Protein AF-A0A9P8JEA0-F1 (afdb_monomer)

Secondary structure (DSSP, 8-state):
--HHHHHHHHHHHHHHHHHHHHHHHHHHHHHHHHHHHHHHHT---HHHHHHHHHHHHHHHHHHHHHHHHHHTTS----------SS----EEEEEEESS--HHHHHHHHHHHHTSSS-TTTEEEEEEESS--HHHHHHHHHHHHH-TTEEEEE----TTS---HHHHHHHHHHHHHTTSTT--

Sequence (183 aa):
MKPWKRKLHYMAPLFTIAAMGGYFTYYAFRIYFTVDAQRTNHKTYAMAWFFIAAEFLVALPSFFHQMYSMLAFKGRKRPQLRLVGEAVPTVDAFITCCKEDVDVVIDTARAACDVDYPQDRFRVVVLDDGADPELKKAMEDLSYQYPNAYYFARVKVKGQPHHAKAGNLIGGTDFVTKLPGGP

Nearest PDB structures (foldseek):
  6eje-assembly1_A  TM=6.326E-01  e=1.282E-02  Homo sapiens
  6yv9-assembly1_A  TM=6.184E-01  e=1.206E-02  Pyrobaculum calidifontis JCM 11548
  6eja-assembly1_A  TM=6.443E-01  e=3.240E-02  Homo sapiens
  8k5u-assembly2_B  TM=5.214E-01  e=1.002E-02  Ramlibacter sp.
  7yo5-assembly1_B  TM=3.969E-01  e=3.447E-02  Homo sapiens

Solvent-accessible surface area (backbone atoms only — not comparable to full-atom values): 11012 Å² total; per-residue (Å²): 130,63,72,66,59,57,56,52,59,71,46,44,52,58,56,49,50,52,51,50,51,51,52,51,52,50,50,53,49,55,52,48,55,51,52,50,52,28,64,77,66,76,45,84,64,64,68,60,56,50,50,53,53,54,48,50,62,67,42,47,65,58,50,53,52,50,56,56,57,45,68,58,74,61,75,81,83,71,82,86,80,73,90,81,79,87,93,63,77,75,46,77,47,79,46,80,42,72,75,64,62,54,67,63,53,49,54,52,49,51,60,57,68,68,48,98,62,62,66,94,37,39,36,37,37,40,32,32,73,57,65,50,69,65,48,52,50,54,43,54,61,44,27,78,78,36,84,38,46,44,80,46,60,78,86,85,61,91,93,59,91,61,60,64,70,63,41,48,54,51,54,48,55,62,49,47,54,74,42,94,86,34,131

pLDDT: mean 87.64, std 8.32, range [53.5, 96.75]

Mean predicted aligned error: 8.54 Å

Radius of gyration: 28.65 Å; Cα contacts (8 Å, |Δi|>4): 145; chains: 1; bounding box: 59×36×72 Å

Foldseek 3Di:
DPPVVVVVLLCLLVVLVVVVVVVVVVLVVLVVVQVVVCVVVVDHDPVSVVVSVVVVVVCVVVVVVSVVSNVCNDPPPDPPDDDDDQPDAADEAEAEDEPDDLVVSLVVQVVLLPPPHPLLRYAYEYQYANPDPVSVVSQVVVCVVRVRGYYDYDDDDPPDDCVPPVNSVVRVLVVQCPDVPRD

InterPro domains:
  IPR029044 Nucleotide-diphospho-sugar transferases [G3DSA:3.90.550.10] (80-178)
  IPR029044 Nucleotide-diphospho-sugar transferases [SSF53448] (91-157)
  IPR050321 Glycosyltransferase 2/OpgH subfamily [PTHR43867] (3-170)

Organism: Aureobasidium melanogenum (NCBI:txid46634)

Structure (mmCIF, N/CA/C/O backbone):
data_AF-A0A9P8JEA0-F1
#
_entry.id   AF-A0A9P8JEA0-F1
#
loop_
_atom_site.group_PDB
_atom_site.id
_atom_site.type_symbol
_atom_site.label_atom_id
_atom_site.label_alt_id
_atom_site.label_comp_id
_atom_site.label_asym_id
_atom_site.label_entity_id
_atom_site.label_seq_id
_atom_site.pdbx_PDB_ins_code
_atom_site.Cartn_x
_atom_site.Cartn_y
_atom_site.Cartn_z
_atom_site.occupancy
_atom_site.B_iso_or_equiv
_atom_site.auth_seq_id
_atom_site.auth_comp_id
_atom_site.auth_asym_id
_atom_site.auth_atom_id
_atom_site.pdbx_PDB_model_num
ATOM 1 N N . MET A 1 1 ? -17.807 -5.756 -15.909 1.00 57.38 1 MET A N 1
ATOM 2 C CA . MET A 1 1 ? -17.083 -5.412 -17.163 1.00 57.38 1 MET A CA 1
ATOM 3 C C . MET A 1 1 ? -17.811 -6.010 -18.359 1.00 57.38 1 MET A C 1
ATOM 5 O O . MET A 1 1 ? -18.240 -7.152 -18.265 1.00 57.38 1 MET A O 1
ATOM 9 N N . LYS A 1 2 ? -17.931 -5.279 -19.478 1.00 81.25 2 LYS A N 1
ATOM 10 C CA . LYS A 1 2 ? -18.491 -5.831 -20.727 1.00 81.25 2 LYS A CA 1
ATOM 11 C C . LYS A 1 2 ? -17.617 -7.006 -21.227 1.00 81.25 2 LYS A C 1
ATOM 13 O O . LYS A 1 2 ? -16.391 -6.889 -21.168 1.00 81.25 2 LYS A O 1
ATOM 18 N N . PRO A 1 3 ? -18.198 -8.105 -21.740 1.00 75.31 3 PRO A N 1
ATOM 19 C CA . PRO A 1 3 ? -17.472 -9.338 -22.079 1.00 75.31 3 PRO A CA 1
ATOM 20 C C . PRO A 1 3 ? -16.369 -9.154 -23.136 1.00 75.31 3 PRO A C 1
ATOM 22 O O . PRO A 1 3 ? -15.341 -9.827 -23.071 1.00 75.31 3 PRO A O 1
ATOM 25 N N . TRP A 1 4 ? -16.524 -8.198 -24.056 1.00 81.50 4 TRP A N 1
ATOM 26 C CA . TRP A 1 4 ? -15.493 -7.842 -25.041 1.00 81.50 4 TRP A CA 1
ATOM 27 C C . TRP A 1 4 ? -14.218 -7.263 -24.402 1.00 81.50 4 TRP A C 1
ATOM 29 O O . TRP A 1 4 ? -13.118 -7.654 -24.786 1.00 81.50 4 TRP A O 1
ATOM 39 N N . LYS A 1 5 ? -14.340 -6.426 -23.359 1.00 76.12 5 LYS A N 1
ATOM 40 C CA . LYS A 1 5 ? -13.171 -5.872 -22.649 1.00 76.12 5 LYS A CA 1
ATOM 41 C C . LYS A 1 5 ? -12.328 -6.981 -22.017 1.00 76.12 5 LYS A C 1
ATOM 43 O O . LYS A 1 5 ? -11.107 -6.920 -22.044 1.00 76.12 5 LYS A O 1
ATOM 48 N N . ARG A 1 6 ? -12.973 -8.038 -21.508 1.00 72.44 6 ARG A N 1
ATOM 49 C CA . ARG A 1 6 ? -12.283 -9.205 -20.940 1.00 72.44 6 ARG A CA 1
ATOM 50 C C . ARG A 1 6 ? -11.466 -9.954 -21.996 1.00 72.44 6 ARG A C 1
ATOM 52 O O . ARG A 1 6 ? -10.331 -10.315 -21.720 1.00 72.44 6 ARG A O 1
ATOM 59 N N . LYS A 1 7 ? -12.014 -10.149 -23.204 1.00 74.00 7 LYS A N 1
ATOM 60 C CA . LYS A 1 7 ? -11.278 -10.752 -24.332 1.00 74.00 7 LYS A CA 1
ATOM 61 C C . LYS A 1 7 ? -10.076 -9.898 -24.750 1.00 74.00 7 LYS A C 1
ATOM 63 O O . LYS A 1 7 ? -9.004 -10.450 -24.956 1.00 74.00 7 LYS A O 1
ATOM 68 N N . LEU A 1 8 ? -10.228 -8.572 -24.793 1.00 78.06 8 LEU A N 1
ATOM 69 C CA . LEU A 1 8 ? -9.127 -7.654 -25.100 1.00 78.06 8 LEU A CA 1
ATOM 70 C C . LEU A 1 8 ? -7.995 -7.734 -24.059 1.00 78.06 8 LEU A C 1
ATOM 72 O O . LEU A 1 8 ? -6.828 -7.794 -24.429 1.00 78.06 8 LEU A O 1
ATOM 76 N N . HIS A 1 9 ? -8.326 -7.823 -22.766 1.00 74.56 9 HIS A N 1
ATOM 77 C CA . HIS A 1 9 ? -7.323 -8.012 -21.710 1.00 74.56 9 HIS A CA 1
ATOM 78 C C . HIS A 1 9 ? -6.541 -9.326 -21.843 1.00 74.56 9 HIS A C 1
ATOM 80 O O . HIS A 1 9 ? -5.354 -9.347 -21.539 1.00 74.56 9 HIS A O 1
ATOM 86 N N . TYR A 1 10 ? -7.157 -10.403 -22.343 1.00 75.44 10 TYR A N 1
ATOM 87 C CA . TYR A 1 10 ? -6.436 -11.652 -22.621 1.00 75.44 10 TYR A CA 1
ATOM 88 C C . TYR A 1 10 ? -5.431 -11.531 -23.775 1.00 75.44 10 TYR A C 1
ATOM 90 O O . TYR A 1 10 ? -4.480 -12.305 -23.826 1.00 75.44 10 TYR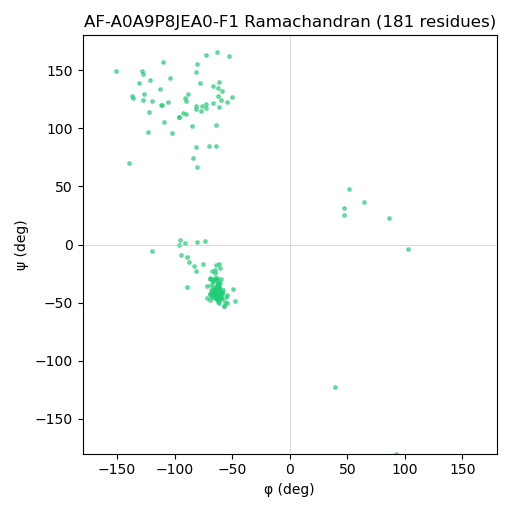 A O 1
ATOM 98 N N . MET A 1 11 ? -5.606 -10.558 -24.676 1.00 80.56 11 MET A N 1
ATOM 99 C CA . MET A 1 11 ? -4.669 -10.285 -25.773 1.00 80.56 11 MET A CA 1
ATOM 100 C C . MET A 1 11 ? -3.534 -9.329 -25.379 1.00 80.56 11 MET A C 1
ATOM 102 O O . MET A 1 11 ? -2.535 -9.260 -26.087 1.00 80.56 11 MET A O 1
ATOM 106 N N . ALA A 1 12 ? -3.650 -8.619 -24.252 1.00 80.81 12 ALA A N 1
ATOM 107 C CA . ALA A 1 12 ? -2.615 -7.716 -23.743 1.00 80.81 12 ALA A CA 1
ATOM 108 C C . ALA A 1 12 ? -1.187 -8.312 -23.722 1.00 80.81 12 ALA A C 1
ATOM 110 O O . ALA A 1 12 ? -0.295 -7.661 -24.258 1.00 80.81 12 ALA A O 1
ATOM 111 N N . PRO A 1 13 ? -0.929 -9.532 -23.204 1.00 81.50 13 PRO A N 1
ATOM 112 C CA . PRO A 1 13 ? 0.423 -10.103 -23.176 1.00 81.50 13 PRO A CA 1
ATOM 113 C C . PRO A 1 13 ? 1.017 -10.322 -24.572 1.00 81.50 13 PRO A C 1
ATOM 115 O O . PRO A 1 13 ? 2.220 -10.154 -24.744 1.00 81.50 13 PRO A O 1
ATOM 118 N N . LEU A 1 14 ? 0.193 -10.648 -25.576 1.00 85.56 14 LEU A N 1
ATOM 119 C CA . LEU A 1 14 ? 0.648 -10.792 -26.961 1.00 85.56 14 LEU A CA 1
ATOM 120 C C . LEU A 1 14 ? 1.174 -9.454 -27.491 1.00 85.56 14 LEU A C 1
ATOM 122 O O . LEU A 1 14 ? 2.263 -9.400 -28.058 1.00 85.56 14 LEU A O 1
ATOM 126 N N . PHE A 1 15 ? 0.423 -8.373 -27.265 1.00 86.50 15 PHE A N 1
ATOM 127 C CA . PHE A 1 15 ? 0.846 -7.027 -27.64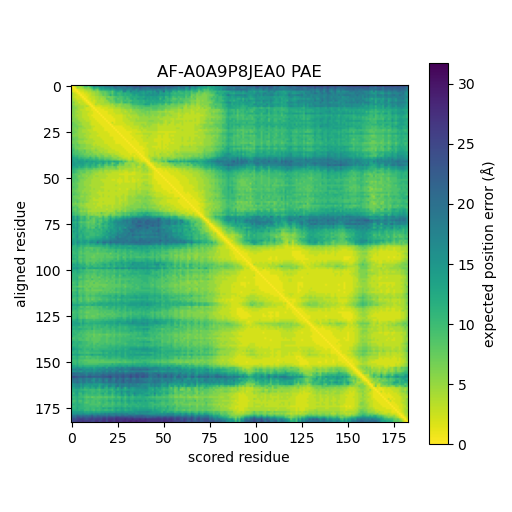8 1.00 86.50 15 PHE A CA 1
ATOM 128 C C . PHE A 1 15 ? 2.092 -6.580 -26.881 1.00 86.50 15 PHE A C 1
ATOM 130 O O . PHE A 1 15 ? 2.974 -5.971 -27.479 1.00 86.50 15 PHE A O 1
ATOM 137 N N . THR A 1 16 ? 2.215 -6.931 -25.598 1.00 86.38 16 THR A N 1
ATOM 138 C CA . THR A 1 16 ? 3.418 -6.633 -24.811 1.00 86.38 16 THR A CA 1
ATOM 139 C C . THR A 1 16 ? 4.641 -7.392 -25.331 1.00 86.38 16 THR A C 1
ATOM 141 O O . THR A 1 16 ? 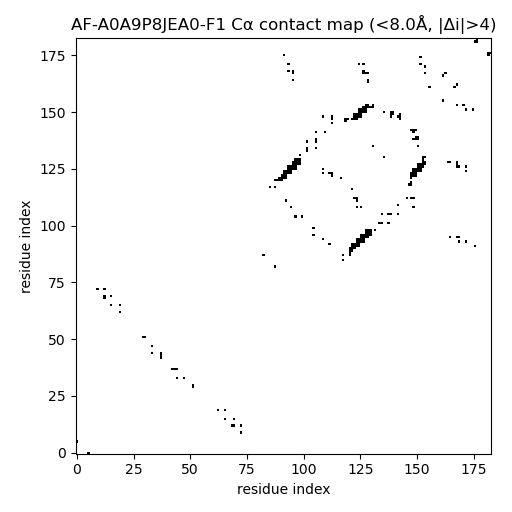5.709 -6.804 -25.447 1.00 86.38 16 THR A O 1
ATOM 144 N N . ILE A 1 17 ? 4.511 -8.673 -25.695 1.00 87.38 17 ILE A N 1
ATOM 145 C CA . ILE A 1 17 ? 5.611 -9.453 -26.291 1.00 87.38 17 ILE A CA 1
ATOM 146 C C . ILE A 1 17 ? 6.005 -8.874 -27.651 1.00 87.38 17 ILE A C 1
ATOM 148 O O . ILE A 1 17 ? 7.192 -8.716 -27.922 1.00 87.38 17 ILE A O 1
ATOM 152 N N . ALA A 1 18 ? 5.028 -8.515 -28.489 1.00 89.94 18 ALA A N 1
ATOM 153 C CA . ALA A 1 18 ? 5.289 -7.889 -29.781 1.00 89.94 18 ALA A CA 1
ATOM 154 C C . ALA A 1 18 ? 5.992 -6.529 -29.626 1.00 89.94 18 ALA A C 1
ATOM 156 O O . ALA A 1 18 ? 6.958 -6.257 -30.335 1.00 89.94 18 ALA A O 1
ATOM 157 N N . ALA A 1 19 ? 5.561 -5.703 -28.667 1.00 88.31 19 ALA A N 1
ATOM 158 C CA . ALA A 1 19 ? 6.194 -4.424 -28.355 1.00 88.31 19 ALA A CA 1
ATOM 159 C C . ALA A 1 19 ? 7.632 -4.607 -27.846 1.00 88.31 19 ALA A C 1
ATOM 161 O O . ALA A 1 19 ? 8.545 -3.930 -28.319 1.00 88.31 19 ALA A O 1
ATOM 162 N N . MET A 1 20 ? 7.848 -5.569 -26.945 1.00 88.25 20 MET A N 1
ATOM 163 C CA . MET A 1 20 ? 9.174 -5.911 -26.432 1.00 88.25 20 MET A CA 1
ATOM 164 C C . MET A 1 20 ? 10.094 -6.405 -27.555 1.00 88.25 20 MET A C 1
ATOM 166 O O . MET A 1 20 ? 11.231 -5.957 -27.672 1.00 88.25 20 MET A O 1
ATOM 170 N N . GLY A 1 21 ? 9.586 -7.291 -28.417 1.00 90.25 21 GLY A N 1
ATOM 171 C CA . GLY A 1 21 ? 10.298 -7.787 -29.593 1.00 90.25 21 GLY A CA 1
ATOM 172 C C . GLY A 1 21 ? 10.674 -6.657 -30.549 1.00 90.25 21 GLY A C 1
ATOM 173 O O . GLY A 1 21 ? 11.829 -6.565 -30.954 1.00 90.25 21 GLY A O 1
ATOM 174 N N . GLY A 1 22 ? 9.740 -5.742 -30.827 1.00 91.88 22 GLY A N 1
ATOM 175 C CA . GLY A 1 22 ? 9.999 -4.532 -31.607 1.00 91.88 22 GLY A CA 1
ATOM 176 C C . GLY A 1 22 ? 11.135 -3.699 -31.011 1.00 91.88 22 GLY A C 1
ATOM 177 O O . GLY A 1 22 ? 12.064 -3.318 -31.722 1.00 91.88 22 GLY A O 1
ATOM 178 N N . TYR A 1 23 ? 11.131 -3.509 -29.693 1.00 89.31 23 TYR A N 1
ATOM 179 C CA . TYR A 1 23 ? 12.186 -2.786 -28.990 1.00 89.31 23 TYR A CA 1
ATOM 180 C C . TYR A 1 23 ? 13.556 -3.473 -29.110 1.00 89.31 23 TYR A C 1
ATOM 182 O O . TYR A 1 23 ? 14.543 -2.830 -29.464 1.00 89.31 23 TYR A O 1
ATOM 190 N N . PHE A 1 24 ? 13.627 -4.794 -28.918 1.00 89.62 24 PHE A N 1
ATOM 191 C CA . PHE A 1 24 ? 14.868 -5.553 -29.109 1.00 89.62 24 PHE A CA 1
ATOM 192 C C . PHE A 1 24 ? 15.382 -5.486 -30.550 1.00 89.62 24 PHE A C 1
ATOM 194 O O . PHE A 1 24 ? 16.579 -5.290 -30.760 1.00 89.62 24 PHE A O 1
ATOM 201 N N . THR A 1 25 ? 14.498 -5.602 -31.547 1.00 93.12 25 THR A N 1
ATOM 202 C CA . THR A 1 25 ? 14.893 -5.485 -32.961 1.00 93.12 25 THR A CA 1
ATOM 203 C C . THR A 1 25 ? 15.419 -4.092 -33.292 1.00 93.12 25 THR A C 1
ATOM 205 O O . THR A 1 25 ? 16.440 -3.969 -33.966 1.00 93.12 25 THR A O 1
ATOM 208 N N . TYR A 1 26 ? 14.786 -3.046 -32.755 1.00 92.94 26 TYR A N 1
ATOM 209 C CA . TYR A 1 26 ? 15.250 -1.671 -32.885 1.00 92.94 26 TYR A CA 1
ATOM 210 C C . TYR A 1 26 ? 16.665 -1.496 -32.314 1.00 92.94 26 TYR A C 1
ATOM 212 O O . TYR A 1 26 ? 17.537 -0.965 -33.001 1.00 92.94 26 TYR A O 1
ATOM 220 N N . TYR A 1 27 ? 16.933 -2.019 -31.112 1.00 91.31 27 TYR A N 1
ATOM 221 C CA . TYR A 1 27 ? 18.272 -1.980 -30.512 1.00 91.31 27 TYR A CA 1
ATOM 222 C C . TYR A 1 27 ? 19.311 -2.750 -31.316 1.00 91.31 27 TYR A C 1
ATOM 224 O O . TYR A 1 27 ? 20.416 -2.250 -31.533 1.00 91.31 27 TYR A O 1
ATOM 232 N N . ALA A 1 28 ? 18.963 -3.953 -31.774 1.00 92.94 28 ALA A N 1
ATOM 233 C CA . ALA A 1 28 ? 19.851 -4.775 -32.583 1.00 92.94 28 ALA A CA 1
ATOM 234 C C . ALA A 1 28 ? 20.249 -4.046 -33.874 1.00 92.94 28 ALA A C 1
ATOM 236 O O . ALA A 1 28 ? 21.436 -3.966 -34.187 1.00 92.94 28 ALA A O 1
ATOM 237 N N . PHE A 1 29 ? 19.285 -3.437 -34.575 1.00 94.75 29 PHE A N 1
ATOM 238 C CA . PHE A 1 29 ? 19.571 -2.624 -35.756 1.00 94.75 29 PHE A CA 1
ATOM 239 C C . PHE A 1 29 ? 20.379 -1.373 -35.421 1.00 94.75 29 PHE A C 1
ATOM 241 O O . PHE A 1 29 ? 21.326 -1.055 -36.139 1.00 94.75 29 PHE A O 1
ATOM 248 N N . ARG A 1 30 ? 20.070 -0.686 -34.317 1.00 92.56 30 ARG A N 1
ATOM 249 C CA . ARG A 1 30 ? 20.801 0.514 -33.894 1.00 92.56 30 ARG A CA 1
ATOM 250 C C . ARG A 1 30 ? 22.278 0.211 -33.634 1.00 92.56 30 ARG A C 1
ATOM 252 O O . ARG A 1 30 ? 23.137 0.970 -34.079 1.00 92.56 30 ARG A O 1
ATOM 259 N N . ILE A 1 31 ? 22.589 -0.914 -32.987 1.00 92.81 31 ILE A N 1
ATOM 260 C CA . ILE A 1 31 ? 23.970 -1.375 -32.776 1.00 92.81 31 ILE A CA 1
ATOM 261 C C . ILE A 1 31 ? 24.600 -1.809 -34.105 1.00 92.81 31 ILE A C 1
ATOM 263 O O . ILE A 1 31 ? 25.705 -1.371 -34.419 1.00 92.81 31 ILE A O 1
ATOM 267 N N . TYR A 1 32 ? 23.899 -2.620 -34.903 1.00 94.69 32 TYR A N 1
ATOM 268 C CA . TYR A 1 32 ? 24.402 -3.132 -36.180 1.00 94.69 32 TYR A CA 1
ATOM 269 C C . TYR A 1 32 ? 24.802 -2.008 -37.143 1.00 94.69 32 TYR A C 1
ATOM 271 O O . TYR A 1 32 ? 25.948 -1.970 -37.582 1.00 94.69 32 TYR A O 1
ATOM 279 N N . PHE A 1 33 ? 23.907 -1.050 -37.406 1.00 92.94 33 PHE A N 1
ATOM 280 C CA . PHE A 1 33 ? 24.194 0.073 -38.303 1.00 92.94 33 PHE A CA 1
ATOM 281 C C . PHE A 1 33 ? 25.267 1.014 -37.746 1.00 92.94 33 PHE A C 1
ATOM 283 O O . PHE A 1 33 ? 26.048 1.571 -38.514 1.00 92.94 33 PHE A O 1
ATOM 290 N N . THR A 1 34 ? 25.359 1.167 -36.419 1.00 91.12 34 THR A N 1
ATOM 291 C CA . THR A 1 34 ? 26.443 1.949 -35.802 1.00 91.12 34 THR A CA 1
ATOM 292 C C . THR A 1 34 ? 27.798 1.278 -36.033 1.00 91.12 34 THR A C 1
ATOM 294 O O . THR A 1 34 ? 28.757 1.951 -36.406 1.00 91.12 34 THR A O 1
ATOM 297 N N . VAL A 1 35 ? 27.886 -0.045 -35.861 1.00 91.69 35 VAL A N 1
ATOM 298 C CA . VAL A 1 35 ? 29.118 -0.815 -36.096 1.00 91.69 35 VAL A CA 1
ATOM 299 C C . VAL A 1 35 ? 29.484 -0.844 -37.581 1.00 91.69 35 VAL A C 1
ATOM 301 O O . VAL A 1 35 ? 30.654 -0.671 -37.917 1.00 91.69 35 VAL A O 1
ATOM 304 N N . ASP A 1 36 ? 28.509 -1.026 -38.471 1.00 92.69 36 ASP A N 1
ATOM 305 C CA . ASP A 1 36 ? 28.725 -1.016 -39.921 1.00 92.69 36 ASP A CA 1
ATOM 306 C C . ASP A 1 36 ? 29.269 0.341 -40.402 1.00 92.69 36 ASP A C 1
ATOM 308 O O . ASP A 1 36 ? 30.314 0.408 -41.049 1.00 92.69 36 ASP A O 1
ATOM 312 N N . ALA A 1 37 ? 28.668 1.447 -39.950 1.00 89.88 37 ALA A N 1
ATOM 313 C CA . ALA A 1 37 ? 29.151 2.794 -40.252 1.00 89.88 37 ALA A CA 1
ATOM 314 C C . ALA A 1 37 ? 30.575 3.058 -39.724 1.00 89.88 37 ALA A C 1
ATOM 316 O O . ALA A 1 37 ? 31.362 3.743 -40.383 1.00 89.88 37 ALA A O 1
ATOM 317 N N . GLN A 1 38 ? 30.934 2.516 -38.553 1.00 91.62 38 GLN A N 1
ATOM 318 C CA . GLN A 1 38 ? 32.299 2.611 -38.020 1.00 91.62 38 GLN A CA 1
ATOM 319 C C . GLN A 1 38 ? 33.308 1.832 -38.876 1.00 91.62 38 GLN A C 1
ATOM 321 O O . GLN A 1 38 ? 34.430 2.305 -39.070 1.00 91.62 38 GLN A O 1
ATOM 326 N N . ARG A 1 39 ? 32.917 0.661 -39.399 1.00 90.12 39 ARG A N 1
ATOM 327 C CA . ARG A 1 39 ? 33.762 -0.170 -40.270 1.00 90.12 39 ARG A CA 1
ATOM 328 C C . ARG A 1 39 ? 34.009 0.496 -41.619 1.00 90.12 39 ARG A C 1
ATOM 330 O O . ARG A 1 39 ? 35.158 0.546 -42.040 1.00 90.12 39 ARG A O 1
ATOM 337 N N . THR A 1 40 ? 32.972 1.051 -42.246 1.00 90.25 40 THR A N 1
ATOM 338 C CA . THR A 1 40 ? 33.080 1.702 -43.563 1.00 90.25 40 THR A CA 1
ATOM 339 C C . THR A 1 40 ? 33.882 3.003 -43.504 1.00 90.25 40 THR A C 1
ATOM 341 O O . THR A 1 40 ? 34.680 3.279 -44.394 1.00 90.25 40 THR A O 1
ATOM 344 N N . ASN A 1 41 ? 33.714 3.802 -42.445 1.00 87.62 41 ASN A N 1
ATOM 345 C CA . ASN A 1 41 ? 34.359 5.117 -42.342 1.00 87.62 41 ASN A CA 1
ATOM 346 C C . ASN A 1 41 ? 35.673 5.110 -41.544 1.00 87.62 41 ASN A C 1
ATOM 348 O O . ASN A 1 41 ? 36.272 6.173 -41.374 1.00 87.62 41 ASN A O 1
ATOM 352 N N . HIS A 1 42 ? 36.093 3.952 -41.016 1.00 86.38 42 HIS A N 1
ATOM 353 C CA . HIS A 1 42 ? 37.275 3.774 -40.157 1.00 86.38 42 HIS A CA 1
ATOM 354 C C . HIS A 1 42 ? 37.386 4.801 -39.012 1.00 86.38 42 HIS A C 1
ATOM 356 O O . HIS A 1 42 ? 38.480 5.187 -38.598 1.00 86.38 42 HIS A O 1
ATOM 362 N N . LYS A 1 43 ? 36.245 5.273 -38.497 1.00 86.38 43 LYS A N 1
ATOM 363 C CA . LYS A 1 43 ? 36.154 6.300 -37.450 1.00 86.38 43 LYS A CA 1
ATOM 364 C C . LYS A 1 43 ? 35.211 5.846 -36.351 1.00 86.38 43 LYS A C 1
ATOM 366 O O . LYS A 1 43 ? 34.136 5.314 -36.615 1.00 86.38 43 LYS A O 1
ATOM 371 N N . THR A 1 44 ? 35.593 6.098 -35.105 1.00 85.00 44 THR A N 1
ATOM 372 C CA . THR A 1 44 ? 34.792 5.747 -33.934 1.00 85.00 44 THR A CA 1
ATOM 373 C C . THR A 1 44 ? 33.842 6.883 -33.554 1.00 85.00 44 THR A C 1
ATOM 375 O O . THR A 1 44 ? 34.240 7.945 -33.084 1.00 85.00 44 THR A O 1
ATOM 378 N N . TYR A 1 45 ? 32.540 6.651 -33.722 1.00 88.25 45 TYR A N 1
ATOM 379 C CA . TYR A 1 45 ? 31.502 7.576 -33.259 1.00 88.25 45 TYR A CA 1
ATOM 380 C C . TYR A 1 45 ? 31.207 7.410 -31.758 1.00 88.25 45 TYR A C 1
ATOM 382 O O . TYR A 1 45 ? 30.261 6.725 -31.377 1.00 88.25 45 TYR A O 1
ATOM 390 N N . ALA A 1 46 ? 32.002 8.045 -30.892 1.00 88.00 46 ALA A N 1
ATOM 391 C CA . ALA A 1 46 ? 31.823 7.970 -29.434 1.00 88.00 46 ALA A CA 1
ATOM 392 C C . ALA A 1 46 ? 30.429 8.444 -28.967 1.00 88.00 46 ALA A C 1
ATOM 394 O O . ALA A 1 46 ? 29.806 7.816 -28.112 1.00 88.00 46 ALA A O 1
ATOM 395 N N . MET A 1 47 ? 29.892 9.500 -29.587 1.00 90.00 47 MET A N 1
ATOM 396 C CA . MET A 1 47 ? 28.558 10.023 -29.263 1.00 90.00 47 MET A CA 1
ATOM 397 C C . MET A 1 47 ? 27.436 9.021 -29.556 1.00 90.00 47 MET A C 1
ATOM 399 O O . MET A 1 47 ? 26.468 8.956 -28.803 1.00 90.00 47 MET A O 1
ATOM 403 N N . ALA A 1 48 ? 27.560 8.212 -30.613 1.00 90.00 48 ALA A N 1
ATOM 404 C CA . ALA A 1 48 ? 26.549 7.211 -30.954 1.00 90.00 48 ALA A CA 1
ATOM 405 C C . ALA A 1 48 ? 26.421 6.148 -29.850 1.00 90.00 48 ALA A C 1
ATOM 407 O O . ALA A 1 48 ? 25.310 5.796 -29.458 1.00 90.00 48 ALA A O 1
ATOM 408 N N . TRP A 1 49 ? 27.550 5.713 -29.286 1.00 90.75 49 TRP A N 1
ATOM 409 C CA . TRP A 1 49 ? 27.582 4.781 -28.156 1.00 90.75 49 TRP A CA 1
ATOM 410 C C . TRP A 1 49 ? 27.006 5.385 -26.877 1.00 90.75 49 TRP A C 1
ATOM 412 O O . TRP A 1 49 ? 26.248 4.715 -26.178 1.00 90.75 49 TRP A O 1
ATOM 422 N N . PHE A 1 50 ? 27.291 6.662 -26.607 1.00 95.06 50 PHE A N 1
ATOM 423 C CA . PHE A 1 50 ? 26.672 7.374 -25.490 1.00 95.06 50 PHE A CA 1
ATOM 424 C C . PHE A 1 50 ? 25.144 7.432 -25.629 1.00 95.06 50 PHE A C 1
ATOM 426 O O . PHE A 1 50 ? 24.430 7.136 -24.676 1.00 95.06 50 PHE A O 1
ATOM 433 N N . PHE A 1 51 ? 24.629 7.737 -26.825 1.00 93.56 51 PHE A N 1
ATOM 434 C CA . PHE A 1 51 ? 23.186 7.751 -27.073 1.00 93.56 51 PHE A CA 1
ATOM 435 C C . PHE A 1 51 ? 22.542 6.370 -26.934 1.00 93.56 51 PHE A C 1
ATOM 437 O O . PHE A 1 51 ? 21.455 6.283 -26.374 1.00 93.56 51 PHE A O 1
ATOM 444 N N . ILE A 1 52 ? 23.199 5.300 -27.392 1.00 92.94 52 ILE A N 1
ATOM 445 C CA . ILE A 1 52 ? 22.705 3.925 -27.204 1.00 92.94 52 ILE A CA 1
ATOM 446 C C . ILE A 1 52 ? 22.634 3.578 -25.708 1.00 92.94 52 ILE A C 1
ATOM 448 O O . ILE A 1 52 ? 21.637 3.018 -25.252 1.00 92.94 52 ILE A O 1
ATOM 452 N N . ALA A 1 53 ? 23.657 3.945 -24.929 1.00 93.81 53 ALA A N 1
ATOM 453 C CA . ALA A 1 53 ? 23.676 3.721 -23.485 1.00 93.81 53 ALA A CA 1
ATOM 454 C C . ALA A 1 53 ? 22.590 4.533 -22.758 1.00 93.81 53 ALA A C 1
ATOM 456 O O . ALA A 1 53 ? 21.860 3.988 -21.932 1.00 93.81 53 ALA A O 1
ATOM 457 N N . ALA A 1 54 ? 22.442 5.817 -23.092 1.00 94.62 54 ALA A N 1
ATOM 458 C CA . ALA A 1 54 ? 21.416 6.681 -22.516 1.00 94.62 54 ALA A CA 1
ATOM 459 C C . ALA A 1 54 ? 20.005 6.174 -22.837 1.00 94.62 54 ALA A C 1
ATOM 461 O O . ALA A 1 54 ? 19.153 6.101 -21.955 1.00 94.62 54 ALA A O 1
ATOM 462 N N . GLU A 1 55 ? 19.771 5.761 -24.081 1.00 92.31 55 GLU A N 1
ATOM 463 C CA . GLU A 1 55 ? 18.496 5.182 -24.479 1.00 92.31 55 GLU A CA 1
ATOM 464 C C . GLU A 1 55 ? 18.208 3.898 -23.697 1.00 92.31 55 GLU A C 1
ATOM 466 O O . GLU A 1 55 ? 17.095 3.723 -23.211 1.00 92.31 55 GLU A O 1
ATOM 471 N N . PHE A 1 56 ? 19.211 3.026 -23.513 1.00 91.31 56 PHE A N 1
ATOM 472 C CA . PHE A 1 56 ? 19.052 1.793 -22.733 1.00 91.31 56 PHE A CA 1
ATOM 473 C C . PHE A 1 56 ? 18.625 2.094 -21.295 1.00 91.31 56 PHE A C 1
ATOM 475 O O . PHE A 1 56 ? 17.708 1.460 -20.782 1.00 91.31 56 PHE A O 1
ATOM 482 N N . LEU A 1 57 ? 19.216 3.108 -20.660 1.00 93.94 57 LEU A N 1
ATOM 483 C CA . LEU A 1 57 ? 18.827 3.523 -19.311 1.00 93.94 57 LEU A CA 1
ATOM 484 C C . LEU A 1 57 ? 17.382 4.041 -19.249 1.00 93.94 57 LEU A C 1
ATOM 486 O O . LEU A 1 57 ? 16.657 3.713 -18.312 1.00 93.94 57 LEU A O 1
ATOM 490 N N . VAL A 1 58 ? 16.942 4.796 -20.260 1.00 92.81 58 VAL A N 1
ATOM 491 C CA . VAL A 1 58 ? 15.550 5.273 -20.372 1.00 92.81 58 VAL A CA 1
ATOM 492 C C . VAL A 1 58 ? 14.579 4.118 -20.662 1.00 92.81 58 VAL A C 1
ATOM 494 O O . VAL A 1 58 ? 13.422 4.152 -20.237 1.00 92.81 58 VAL A O 1
ATOM 497 N N . ALA A 1 59 ? 15.045 3.064 -21.331 1.00 90.62 59 ALA A N 1
ATOM 498 C CA . ALA A 1 59 ? 14.272 1.863 -21.621 1.00 90.62 59 ALA A CA 1
ATOM 499 C C . ALA A 1 59 ? 13.943 1.026 -20.386 1.00 90.62 59 ALA A C 1
ATOM 501 O O . ALA A 1 59 ? 12.884 0.395 -20.33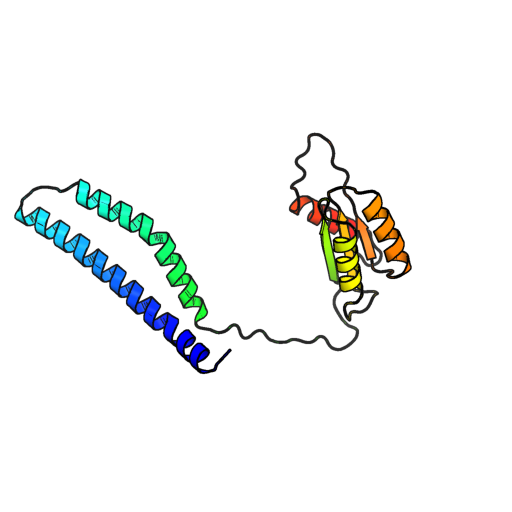2 1.00 90.62 59 ALA A O 1
ATOM 502 N N . LEU A 1 60 ? 14.863 0.981 -19.415 1.00 90.69 60 LEU A N 1
ATOM 503 C CA . LEU A 1 60 ? 14.813 0.038 -18.297 1.00 90.69 60 LEU A CA 1
ATOM 504 C C . LEU A 1 60 ? 13.485 0.094 -17.522 1.00 90.69 60 LEU A C 1
ATOM 506 O O . LEU A 1 60 ? 12.865 -0.960 -17.367 1.00 90.69 60 LEU A O 1
ATOM 510 N N . PRO A 1 61 ? 12.972 1.264 -17.084 1.00 92.81 61 PRO A N 1
ATOM 511 C CA . PRO A 1 61 ? 11.694 1.320 -16.373 1.00 92.81 61 PRO A CA 1
ATOM 512 C C . PRO A 1 61 ? 10.532 0.760 -17.202 1.00 92.81 61 PRO A C 1
ATOM 514 O O . PRO A 1 61 ? 9.702 0.008 -16.687 1.00 92.81 61 PRO A O 1
ATOM 517 N N . SER A 1 62 ? 10.504 1.077 -18.500 1.00 88.75 62 SER A N 1
ATOM 518 C CA . SER A 1 62 ? 9.477 0.597 -19.431 1.00 88.75 62 SER A CA 1
ATOM 519 C C . SER A 1 62 ? 9.554 -0.918 -19.623 1.00 88.75 62 SER A C 1
ATOM 521 O O . SER A 1 62 ? 8.520 -1.587 -19.635 1.00 88.75 62 SER A O 1
ATOM 523 N N . PHE A 1 63 ? 10.766 -1.471 -19.708 1.00 88.94 63 PHE A N 1
ATOM 524 C CA . PHE A 1 63 ? 11.010 -2.910 -19.783 1.00 88.94 63 PHE A CA 1
ATOM 525 C C . PHE A 1 63 ? 10.488 -3.635 -18.534 1.00 88.94 63 PHE A C 1
ATOM 527 O O . PHE A 1 63 ? 9.699 -4.576 -18.648 1.00 88.94 63 PHE A O 1
ATOM 534 N N . PHE A 1 64 ? 10.849 -3.162 -17.335 1.00 90.56 64 PHE A N 1
ATOM 535 C CA . PHE A 1 64 ? 10.384 -3.758 -16.077 1.00 90.56 64 PHE A CA 1
ATOM 536 C C . PHE A 1 64 ? 8.864 -3.666 -15.920 1.00 90.56 64 PHE A C 1
ATOM 538 O O . PHE A 1 64 ? 8.227 -4.635 -15.504 1.00 90.56 64 PHE A O 1
ATOM 545 N N . HIS A 1 65 ? 8.264 -2.536 -16.303 1.00 88.94 65 HIS A N 1
ATOM 546 C CA . HIS A 1 65 ? 6.814 -2.367 -16.265 1.00 88.94 65 HIS A CA 1
ATOM 547 C C . HIS A 1 65 ? 6.089 -3.342 -17.206 1.00 88.94 65 HIS A C 1
ATOM 549 O O . HIS A 1 65 ? 5.100 -3.972 -16.817 1.00 88.94 65 HIS A O 1
ATOM 555 N N . GLN A 1 66 ? 6.592 -3.511 -18.432 1.00 87.50 66 GLN A N 1
ATOM 556 C CA . GLN A 1 66 ? 6.042 -4.459 -19.401 1.00 87.50 66 GLN A CA 1
ATOM 557 C C . GLN A 1 66 ? 6.203 -5.910 -18.928 1.00 87.50 66 GLN A C 1
ATOM 559 O O . GLN A 1 66 ? 5.248 -6.682 -19.002 1.00 87.50 66 GLN A O 1
ATOM 564 N N . MET A 1 67 ? 7.360 -6.267 -18.367 1.00 84.81 67 MET A N 1
ATOM 565 C CA . MET A 1 67 ? 7.616 -7.595 -17.804 1.00 84.81 67 MET A CA 1
ATOM 566 C C . MET A 1 67 ? 6.685 -7.908 -16.622 1.00 84.81 67 MET A C 1
ATOM 568 O O . MET A 1 67 ? 6.080 -8.978 -16.581 1.00 84.81 67 MET A O 1
ATOM 572 N N . TYR A 1 68 ? 6.494 -6.960 -15.698 1.00 84.69 68 TYR A N 1
ATOM 573 C CA . TYR A 1 68 ? 5.532 -7.105 -14.601 1.00 84.69 68 TYR A CA 1
ATOM 574 C C . TYR A 1 68 ? 4.098 -7.267 -15.121 1.00 84.69 68 TYR A C 1
ATOM 576 O O . TYR A 1 68 ? 3.348 -8.122 -14.650 1.00 84.69 68 TYR A O 1
ATOM 584 N N . SER A 1 69 ? 3.725 -6.500 -16.146 1.00 81.25 69 SER A N 1
ATOM 585 C CA . SER A 1 69 ? 2.397 -6.582 -16.758 1.00 81.25 69 SER A CA 1
ATOM 586 C C . SER A 1 69 ? 2.129 -7.943 -17.411 1.00 81.25 69 SER A C 1
ATOM 588 O O . SER A 1 69 ? 0.988 -8.403 -17.406 1.00 81.25 69 SER A O 1
ATOM 590 N N . MET A 1 70 ? 3.157 -8.638 -17.914 1.00 78.56 70 MET A N 1
ATOM 591 C CA . MET A 1 70 ? 3.008 -10.009 -18.422 1.00 78.56 70 MET A CA 1
ATOM 592 C C . MET A 1 70 ? 2.664 -11.017 -17.316 1.00 78.56 70 MET A C 1
ATOM 594 O O . MET A 1 70 ? 1.902 -11.953 -17.563 1.00 78.56 70 MET A O 1
ATOM 598 N N . LEU A 1 71 ? 3.146 -10.818 -16.082 1.00 76.75 71 LEU A N 1
ATOM 599 C CA . LEU A 1 71 ? 2.818 -11.692 -14.943 1.00 76.75 71 LEU A CA 1
ATOM 600 C C . LEU A 1 71 ? 1.324 -11.648 -14.575 1.00 76.75 71 LEU A C 1
ATOM 602 O O . LEU A 1 71 ? 0.810 -12.574 -13.946 1.00 76.75 71 LEU A O 1
ATOM 606 N N . ALA A 1 72 ? 0.592 -10.624 -15.024 1.00 69.75 72 ALA A N 1
ATOM 607 C CA . ALA A 1 72 ? -0.856 -10.517 -14.852 1.00 69.75 72 ALA A CA 1
ATOM 608 C C . ALA A 1 72 ? -1.671 -11.466 -15.762 1.00 69.75 72 ALA A C 1
ATOM 610 O O . ALA A 1 72 ? -2.902 -11.440 -15.716 1.00 69.75 72 ALA A O 1
ATOM 611 N N . PHE A 1 73 ? -1.016 -12.330 -16.556 1.00 65.56 73 PHE A N 1
ATOM 612 C CA . PHE A 1 73 ? -1.649 -13.327 -17.435 1.00 65.56 73 PHE A CA 1
ATOM 613 C C . PHE A 1 73 ? -2.718 -14.167 -16.728 1.00 65.56 73 PHE A C 1
ATOM 615 O O . PHE A 1 73 ? -3.767 -14.496 -17.291 1.00 65.56 73 PHE A O 1
ATOM 622 N N . LYS A 1 74 ? -2.467 -14.513 -15.464 1.00 66.19 74 LYS A N 1
ATOM 623 C CA . LYS A 1 74 ? -3.400 -15.290 -14.662 1.00 66.19 74 LYS A CA 1
ATOM 624 C C . LYS A 1 74 ? -4.236 -14.338 -13.821 1.00 66.19 74 LYS A C 1
ATOM 626 O O . LYS A 1 74 ? -3.756 -13.761 -12.848 1.00 66.19 74 LYS A O 1
ATOM 631 N N . GLY A 1 75 ? -5.520 -14.226 -14.163 1.00 64.75 75 GLY A N 1
ATOM 632 C CA . GLY A 1 75 ? -6.496 -13.603 -13.275 1.00 64.75 75 GLY A CA 1
ATOM 633 C C . GLY A 1 75 ? -6.371 -14.223 -11.884 1.00 64.75 75 GLY A C 1
ATOM 634 O O . GLY A 1 75 ? -6.371 -15.451 -11.743 1.00 64.75 75 GLY A O 1
ATOM 635 N N . ARG A 1 76 ? -6.205 -13.384 -10.858 1.00 68.00 76 ARG A N 1
ATOM 636 C CA . ARG A 1 76 ? -6.027 -13.854 -9.484 1.00 68.00 76 ARG A CA 1
ATOM 637 C C . ARG A 1 76 ? -7.309 -14.576 -9.062 1.00 68.00 76 ARG A C 1
ATOM 639 O O . ARG A 1 76 ? -8.307 -13.931 -8.755 1.00 68.00 76 ARG A O 1
ATOM 646 N N . LYS A 1 77 ? -7.291 -15.913 -9.056 1.00 70.44 77 LYS A N 1
ATOM 647 C CA . LYS A 1 77 ? -8.353 -16.733 -8.458 1.00 70.44 77 LYS A CA 1
ATOM 648 C C . LYS A 1 77 ? -8.257 -16.555 -6.945 1.00 70.44 77 LYS A C 1
ATOM 650 O O . LYS A 1 77 ? -7.537 -17.290 -6.281 1.00 70.44 77 LYS A O 1
ATOM 655 N N . ARG A 1 78 ? -8.884 -15.503 -6.415 1.00 75.25 78 ARG A N 1
ATOM 656 C CA . ARG A 1 78 ? -8.998 -15.300 -4.969 1.00 75.25 78 ARG A CA 1
ATOM 657 C C . ARG A 1 78 ? -10.091 -16.247 -4.472 1.00 75.25 78 ARG A C 1
ATOM 659 O O . ARG A 1 78 ? -11.229 -16.068 -4.907 1.00 75.25 78 ARG A O 1
ATOM 666 N N . PRO A 1 79 ? -9.781 -17.254 -3.638 1.00 79.69 79 PRO A N 1
ATOM 667 C CA . PRO A 1 79 ? -10.835 -18.026 -3.002 1.00 79.69 79 PRO A CA 1
ATOM 668 C C . PRO A 1 79 ? -11.644 -17.066 -2.125 1.00 79.69 79 PRO A C 1
ATOM 670 O O . PRO A 1 79 ? -11.078 -16.301 -1.345 1.00 79.69 79 PRO A O 1
ATOM 673 N N . GLN A 1 80 ? -12.962 -17.059 -2.301 1.00 80.00 80 GLN A N 1
ATOM 674 C CA . GLN A 1 80 ? -13.874 -16.324 -1.430 1.00 80.00 80 GLN A CA 1
ATOM 675 C C . GLN A 1 80 ? -14.161 -17.216 -0.225 1.00 80.00 80 GLN A C 1
ATOM 677 O O . GLN A 1 80 ? -15.192 -17.878 -0.154 1.00 80.00 80 GLN A O 1
ATOM 682 N N . LEU A 1 81 ? -13.173 -17.316 0.665 1.00 82.25 81 LEU A N 1
ATOM 683 C CA . LEU A 1 81 ? -13.328 -18.050 1.912 1.00 82.25 81 LEU A CA 1
ATOM 684 C C . LEU A 1 81 ? -14.238 -17.228 2.823 1.00 82.25 81 LEU A C 1
ATOM 686 O O . LEU A 1 81 ? -13.933 -16.077 3.126 1.00 82.25 81 LEU A O 1
ATOM 690 N N . ARG A 1 82 ? -15.360 -17.822 3.223 1.00 81.44 82 ARG A N 1
ATOM 691 C CA . ARG A 1 82 ? -16.248 -17.278 4.247 1.00 81.44 82 ARG A CA 1
ATOM 692 C C . ARG A 1 82 ? -16.046 -18.102 5.508 1.00 81.44 82 ARG A C 1
ATOM 694 O O . ARG A 1 82 ? -16.198 -19.321 5.459 1.00 81.44 82 ARG A O 1
ATOM 701 N N . LEU A 1 83 ? -15.684 -17.442 6.601 1.00 82.06 83 LEU A N 1
ATOM 702 C CA . LEU A 1 83 ? -15.665 -18.069 7.918 1.00 82.06 83 LEU A CA 1
ATOM 703 C C . LEU A 1 83 ? -17.114 -18.396 8.305 1.00 82.06 83 LEU A C 1
ATOM 705 O O . LEU A 1 83 ? -18.017 -17.606 8.036 1.00 82.06 83 LEU A O 1
ATOM 709 N N . VAL A 1 84 ? -17.347 -19.587 8.850 1.00 82.50 84 VAL A N 1
ATOM 710 C CA . VAL A 1 84 ? -18.674 -20.031 9.290 1.00 82.50 84 VAL A CA 1
ATOM 711 C C . VAL A 1 84 ? -18.550 -20.507 10.731 1.00 82.50 84 VAL A C 1
ATOM 713 O O . VAL A 1 84 ? -17.752 -21.402 11.008 1.00 82.50 84 VAL A O 1
ATOM 716 N N . GLY A 1 85 ? -19.355 -19.921 11.616 1.00 85.75 85 GLY A N 1
ATOM 717 C CA . GLY A 1 85 ? -19.361 -20.205 13.051 1.00 85.75 85 GLY A CA 1
ATOM 718 C C . GLY A 1 85 ? -18.457 -19.279 13.869 1.00 85.75 85 GLY A C 1
ATOM 719 O O . GLY A 1 85 ? -17.778 -18.411 13.331 1.00 85.75 85 GLY A O 1
ATOM 720 N N . GLU A 1 86 ? -18.443 -19.516 15.180 1.00 81.81 86 GLU A N 1
ATOM 721 C CA . GLU A 1 86 ? -17.821 -18.646 16.195 1.00 81.81 86 GLU A CA 1
ATOM 722 C C . GLU A 1 86 ? -16.341 -18.979 16.477 1.00 81.81 86 GLU A C 1
ATOM 724 O O . GLU A 1 86 ? -15.629 -18.241 17.155 1.00 81.81 86 GLU A O 1
ATOM 729 N N . ALA A 1 87 ? -15.842 -20.112 15.969 1.00 86.75 87 ALA A N 1
ATOM 730 C CA . ALA A 1 87 ? -14.462 -20.559 16.166 1.00 86.75 87 ALA A CA 1
ATOM 731 C C . ALA A 1 87 ? -13.497 -19.844 15.200 1.00 86.75 87 ALA A C 1
ATOM 733 O O . ALA A 1 87 ? -12.921 -20.453 14.297 1.00 86.75 87 ALA A O 1
ATOM 734 N N . VAL A 1 88 ? -13.345 -18.534 15.382 1.00 89.31 88 VAL A N 1
ATOM 735 C CA . VAL A 1 88 ? -12.550 -17.643 14.522 1.00 89.31 88 VAL A CA 1
ATOM 736 C C . VAL A 1 88 ? -11.283 -17.143 15.239 1.00 89.31 88 VAL A C 1
ATOM 738 O O . VAL A 1 88 ? -11.228 -17.200 16.471 1.00 89.31 88 VAL A O 1
ATOM 741 N N . PRO A 1 89 ? -10.221 -16.723 14.521 1.00 90.44 89 PRO A N 1
ATOM 742 C CA . PRO A 1 89 ? -9.023 -16.173 15.163 1.00 90.44 89 PRO A CA 1
ATOM 743 C C . PRO A 1 89 ? -9.318 -14.879 15.939 1.00 90.44 89 PRO A C 1
ATOM 745 O O . PRO A 1 89 ? -10.361 -14.265 15.769 1.00 90.44 89 PRO A O 1
ATOM 748 N N . THR A 1 90 ? -8.397 -14.450 16.796 1.00 90.75 90 THR A N 1
ATOM 749 C CA . THR A 1 90 ? -8.445 -13.093 17.353 1.00 90.75 90 THR A CA 1
ATOM 750 C C . THR A 1 90 ? -7.921 -12.094 16.322 1.00 90.75 90 THR A C 1
ATOM 752 O O . THR A 1 90 ? -6.966 -12.380 15.594 1.00 90.75 90 THR A O 1
ATOM 755 N N . VAL A 1 91 ? -8.575 -10.939 16.212 1.00 92.12 91 VAL A N 1
ATOM 756 C CA . VAL A 1 91 ? -8.254 -9.896 15.234 1.00 92.12 91 VAL A CA 1
ATOM 757 C C . VAL A 1 91 ? -8.308 -8.531 15.908 1.00 92.12 91 VAL A C 1
ATOM 759 O O . VAL A 1 91 ? -9.323 -8.150 16.485 1.00 92.12 91 VAL A O 1
ATOM 762 N N . ASP A 1 92 ? -7.233 -7.764 15.754 1.00 94.25 92 ASP A N 1
ATOM 763 C CA . ASP A 1 92 ? -7.163 -6.373 16.187 1.00 94.25 92 ASP A CA 1
ATOM 764 C C . ASP A 1 92 ? -7.107 -5.455 14.955 1.00 94.25 92 ASP A C 1
ATOM 766 O O . ASP A 1 92 ? -6.211 -5.550 14.109 1.00 94.25 92 ASP A O 1
ATOM 770 N N . ALA A 1 93 ? -8.092 -4.568 14.828 1.00 94.94 93 ALA A N 1
ATOM 771 C CA . ALA A 1 93 ? -8.201 -3.584 13.762 1.00 94.94 93 ALA A CA 1
ATOM 772 C C . ALA A 1 93 ? -7.641 -2.233 14.228 1.00 94.94 93 ALA A C 1
ATOM 774 O O . ALA A 1 93 ? -8.242 -1.537 15.045 1.00 94.94 93 ALA A O 1
ATOM 775 N N . PHE A 1 94 ? -6.488 -1.846 13.679 1.00 95.81 94 PHE A N 1
ATOM 776 C CA . PHE A 1 94 ? -5.847 -0.567 13.983 1.00 95.81 94 PHE A CA 1
ATOM 777 C C . PHE A 1 94 ? -6.297 0.550 13.038 1.00 95.81 94 PHE A C 1
ATOM 779 O O . PHE A 1 94 ? -6.090 0.468 11.824 1.00 95.81 94 PHE A O 1
ATOM 786 N N . ILE A 1 95 ? -6.824 1.636 13.606 1.00 95.50 95 ILE A N 1
ATOM 787 C CA . ILE A 1 95 ? -7.180 2.864 12.885 1.00 95.50 95 ILE A CA 1
ATOM 788 C C . ILE A 1 95 ? -6.179 3.947 13.289 1.00 95.50 95 ILE A C 1
ATOM 790 O O . ILE A 1 95 ? -6.216 4.448 14.405 1.00 95.50 95 ILE A O 1
ATOM 794 N N . THR A 1 96 ? -5.238 4.283 12.406 1.00 93.62 96 THR A N 1
ATOM 795 C CA . THR A 1 96 ? -4.223 5.310 12.692 1.00 93.62 96 THR A CA 1
ATOM 796 C C . THR A 1 96 ? -4.711 6.693 12.305 1.00 93.62 96 THR A C 1
ATOM 798 O O . THR A 1 96 ? -5.055 6.884 11.137 1.00 93.62 96 THR A O 1
ATOM 801 N N . CYS A 1 97 ? -4.592 7.642 13.226 1.00 91.81 97 CYS A N 1
ATOM 802 C CA . CYS A 1 97 ? -4.991 9.030 13.042 1.00 91.81 97 CYS A CA 1
ATOM 803 C C . CYS A 1 97 ? -3.840 9.981 13.401 1.00 91.81 97 CYS A C 1
ATOM 805 O O . CYS A 1 97 ? -3.013 9.692 14.269 1.00 91.81 97 CYS A O 1
ATOM 807 N N . CYS A 1 98 ? -3.751 11.103 12.700 1.00 88.50 98 CYS A N 1
ATOM 808 C CA . CYS A 1 98 ? -2.845 12.214 12.930 1.00 88.50 98 CYS A CA 1
ATOM 809 C C . CYS A 1 98 ? -3.586 13.547 12.706 1.00 88.50 98 CYS A C 1
ATOM 811 O O . CYS A 1 98 ? -3.270 14.287 11.772 1.00 88.50 98 CYS A O 1
ATOM 813 N N . LYS A 1 99 ? -4.513 13.879 13.616 1.00 87.88 99 LYS A N 1
ATOM 814 C CA . LYS A 1 99 ? -5.322 15.116 13.602 1.00 87.88 99 LYS A CA 1
ATOM 815 C C . LYS A 1 99 ? -6.283 15.244 12.410 1.00 87.88 99 LYS A C 1
ATOM 817 O O . LYS A 1 99 ? -6.454 16.336 11.872 1.00 87.88 99 LYS A O 1
ATOM 822 N N . GLU A 1 100 ? -6.870 14.139 11.968 1.00 92.25 100 GLU A N 1
ATOM 823 C CA . GLU A 1 100 ? -8.060 14.169 11.115 1.00 92.25 100 GLU A CA 1
ATOM 824 C C . GLU A 1 100 ? -9.298 14.581 11.928 1.00 92.25 100 GLU A C 1
ATOM 826 O O . GLU A 1 100 ? -9.289 14.520 13.158 1.00 92.25 100 GLU A O 1
ATOM 831 N N . ASP A 1 101 ? -10.367 14.984 11.238 1.00 94.62 101 ASP A N 1
ATOM 832 C CA . ASP A 1 101 ? -11.620 15.393 11.875 1.00 94.62 101 ASP A CA 1
ATOM 833 C C . ASP A 1 101 ? -12.206 14.263 12.736 1.00 94.62 101 ASP A C 1
ATOM 835 O O . ASP A 1 101 ? -12.343 13.122 12.279 1.00 94.62 101 ASP A O 1
ATOM 839 N N . VAL A 1 102 ? -12.590 14.597 13.974 1.00 94.19 102 VAL A N 1
ATOM 840 C CA . VAL A 1 102 ? -13.081 13.635 14.975 1.00 94.19 102 VAL A CA 1
ATOM 841 C C . VAL A 1 102 ? -14.250 12.815 14.430 1.00 94.19 102 VAL A C 1
ATOM 843 O O . VAL A 1 102 ? -14.238 11.592 14.551 1.00 94.19 102 VAL A O 1
ATOM 846 N N . ASP A 1 103 ? -15.204 13.453 13.749 1.00 95.19 103 ASP A N 1
ATOM 847 C CA . ASP A 1 103 ? -16.374 12.778 13.177 1.00 95.19 103 ASP A CA 1
ATOM 848 C C . ASP A 1 103 ? -15.986 11.677 12.177 1.00 95.19 103 ASP A C 1
ATOM 850 O O . ASP A 1 103 ? -16.524 10.572 12.225 1.00 95.19 103 ASP A O 1
ATOM 854 N N . VAL A 1 104 ? -14.986 11.924 11.322 1.00 96.06 104 VAL A N 1
ATOM 855 C CA . VAL A 1 104 ? -14.513 10.944 10.328 1.00 96.06 104 VAL A CA 1
ATOM 856 C C . VAL A 1 104 ? -13.880 9.735 11.014 1.00 96.06 104 VAL A C 1
ATOM 858 O O . VAL A 1 104 ? -14.101 8.588 10.607 1.00 96.06 104 VAL A O 1
ATOM 861 N N . VAL A 1 105 ? -13.088 9.976 12.061 1.00 96.00 105 VAL A N 1
ATOM 862 C CA . VAL A 1 105 ? -12.437 8.904 12.823 1.00 96.00 105 VAL A CA 1
ATOM 863 C C . VAL A 1 105 ? -13.474 8.075 13.572 1.00 96.00 105 VAL A C 1
ATOM 865 O O . VAL A 1 105 ? -13.421 6.845 13.525 1.00 96.00 105 VAL A O 1
ATOM 868 N N . ILE A 1 106 ? -14.441 8.731 14.212 1.00 96.38 106 ILE A N 1
ATOM 869 C CA . ILE A 1 106 ? -15.494 8.073 14.984 1.00 96.38 106 ILE A CA 1
ATOM 870 C C . ILE A 1 106 ? -16.431 7.273 14.081 1.00 96.38 106 ILE A C 1
ATOM 872 O O . ILE A 1 106 ? -16.757 6.138 14.421 1.00 96.38 106 ILE A O 1
ATOM 876 N N . ASP A 1 107 ? -16.815 7.790 12.915 1.00 96.69 107 ASP A N 1
ATOM 877 C CA . ASP A 1 107 ? -17.631 7.039 11.956 1.00 96.69 107 ASP A CA 1
ATOM 878 C C . ASP A 1 107 ? -16.884 5.814 11.415 1.00 96.69 107 ASP A C 1
ATOM 880 O O . ASP A 1 107 ? -17.465 4.736 11.276 1.00 96.69 107 ASP A O 1
ATOM 884 N N . THR A 1 108 ? -15.572 5.938 11.192 1.00 96.75 108 THR A N 1
ATOM 885 C CA . THR A 1 108 ? -14.725 4.801 10.801 1.00 96.75 108 THR A CA 1
ATOM 886 C C . THR A 1 108 ? -14.624 3.765 11.925 1.00 96.75 108 THR A C 1
ATOM 888 O O . THR A 1 108 ? -14.718 2.565 11.664 1.00 96.75 108 THR A O 1
ATOM 891 N N . ALA A 1 109 ? -14.458 4.206 13.175 1.00 96.62 109 ALA A N 1
ATOM 892 C CA . ALA A 1 109 ? -14.389 3.329 14.340 1.00 96.62 109 ALA A CA 1
ATOM 893 C C . ALA A 1 109 ? -15.723 2.612 14.593 1.00 96.62 109 ALA A C 1
ATOM 895 O O . ALA A 1 109 ? -15.721 1.400 14.794 1.00 96.62 109 ALA A O 1
ATOM 896 N N . ARG A 1 110 ? -16.855 3.322 14.500 1.00 95.94 110 ARG A N 1
ATOM 897 C CA . ARG A 1 110 ? -18.211 2.748 14.576 1.00 95.94 110 ARG A CA 1
ATOM 898 C C . ARG A 1 110 ? -18.419 1.675 13.518 1.00 95.94 110 ARG A C 1
ATOM 900 O O . ARG A 1 110 ? -18.731 0.539 13.855 1.00 95.94 110 ARG A O 1
ATOM 907 N N . ALA A 1 111 ? -18.153 2.007 12.254 1.00 96.25 111 ALA A N 1
ATOM 908 C CA . ALA A 1 111 ? -18.299 1.063 11.151 1.00 96.25 111 ALA A CA 1
ATOM 909 C C . ALA A 1 111 ? -17.398 -0.172 11.308 1.00 96.25 111 ALA A C 1
ATOM 911 O O . ALA A 1 111 ? -17.775 -1.266 10.894 1.00 96.25 111 ALA A O 1
ATOM 912 N N . ALA A 1 112 ? -16.210 -0.012 11.902 1.00 96.19 112 ALA A N 1
ATOM 913 C CA . ALA A 1 112 ? -15.344 -1.136 12.225 1.00 96.19 112 ALA A CA 1
ATOM 914 C C . ALA A 1 112 ? -15.922 -1.999 13.358 1.00 96.19 112 ALA A C 1
ATOM 916 O O . ALA A 1 112 ? -15.883 -3.218 13.241 1.00 96.19 112 ALA A O 1
ATOM 917 N N . CYS A 1 113 ? -16.476 -1.402 14.418 1.00 94.94 113 CYS A N 1
ATOM 918 C CA . CYS A 1 113 ? -17.054 -2.143 15.549 1.00 94.94 113 CYS A CA 1
ATOM 919 C C . CYS A 1 113 ? -18.291 -2.971 15.157 1.00 94.94 113 CYS A C 1
ATOM 921 O O . CYS A 1 113 ? -18.513 -4.030 15.745 1.00 94.94 113 CYS A O 1
ATOM 923 N N . ASP A 1 114 ? -19.038 -2.522 14.143 1.00 94.38 114 ASP A N 1
ATOM 924 C CA . ASP A 1 114 ? -20.232 -3.185 13.592 1.00 94.38 114 ASP A CA 1
ATOM 925 C C . ASP A 1 114 ? -19.932 -4.342 12.617 1.00 94.38 114 ASP A C 1
ATOM 927 O O . ASP A 1 114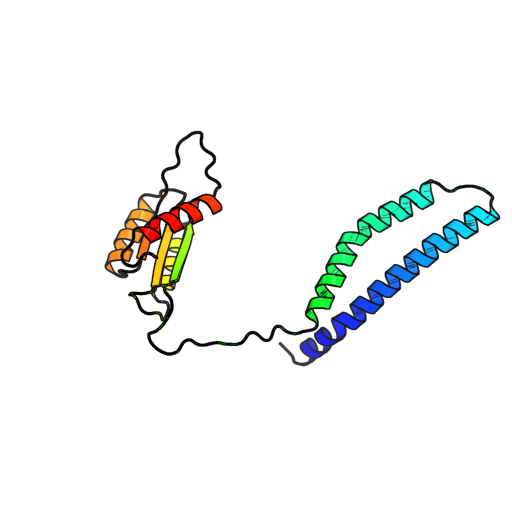 ? -20.847 -4.936 12.038 1.00 94.38 114 ASP A O 1
ATOM 931 N N . VAL A 1 115 ? -18.659 -4.676 12.390 1.00 92.75 115 VAL A N 1
ATOM 932 C CA . VAL A 1 115 ? -18.292 -5.828 11.556 1.00 92.75 115 VAL A CA 1
ATOM 933 C C . VAL A 1 115 ? -18.828 -7.120 12.185 1.00 92.75 115 VAL A C 1
ATOM 935 O O . VAL A 1 115 ? -18.660 -7.352 13.378 1.00 92.75 115 VAL A O 1
ATOM 938 N N . ASP A 1 116 ? -19.434 -7.981 11.359 1.00 91.44 116 ASP A N 1
ATOM 939 C CA . ASP A 1 116 ? -19.953 -9.303 11.746 1.00 91.44 116 ASP A CA 1
ATOM 940 C C . ASP A 1 116 ? -18.809 -10.238 12.189 1.00 91.44 116 ASP A C 1
ATOM 942 O O . ASP A 1 116 ? -18.213 -10.968 11.388 1.00 91.44 116 ASP A O 1
ATOM 946 N N . TYR A 1 117 ? -18.442 -10.128 13.467 1.00 91.69 117 TYR A N 1
ATOM 947 C CA . TYR A 1 117 ? -17.408 -10.905 14.139 1.00 91.69 117 TYR A CA 1
ATOM 948 C C . TYR A 1 117 ? -17.733 -11.047 15.636 1.00 91.69 117 TYR A C 1
ATOM 950 O O . TYR A 1 117 ? -18.307 -10.127 16.227 1.00 91.69 117 TYR A O 1
ATOM 958 N N . PRO A 1 118 ? -17.326 -12.148 16.291 1.00 90.19 118 PRO A N 1
ATOM 959 C CA . PRO A 1 118 ? -17.489 -12.301 17.733 1.00 90.19 118 PRO A CA 1
ATOM 960 C C . PRO A 1 118 ? -16.765 -11.194 18.513 1.00 90.19 118 PRO A C 1
ATOM 962 O O . PRO A 1 118 ? -15.559 -10.978 18.355 1.00 90.19 118 PRO A O 1
ATOM 965 N N . GLN A 1 119 ? -17.512 -10.491 19.366 1.00 87.69 119 GLN A N 1
ATOM 966 C CA . GLN A 1 119 ? -17.050 -9.314 20.117 1.00 87.69 119 GLN A CA 1
ATOM 967 C C . GLN A 1 119 ? -15.938 -9.639 21.132 1.00 87.69 119 GLN A C 1
ATOM 969 O O . GLN A 1 119 ? -15.158 -8.770 21.505 1.00 87.69 119 GLN A O 1
ATOM 974 N N . ASP A 1 120 ? -15.826 -10.898 21.558 1.00 88.31 120 ASP A N 1
ATOM 975 C CA . ASP A 1 120 ? -14.752 -11.399 22.422 1.00 88.31 120 ASP A CA 1
ATOM 976 C C . ASP A 1 120 ? -13.418 -11.590 21.677 1.00 88.31 120 ASP A C 1
ATOM 978 O O . ASP A 1 120 ? -12.366 -11.692 22.312 1.00 88.31 120 ASP A O 1
ATOM 982 N N . ARG A 1 121 ? -13.443 -11.634 20.337 1.00 89.06 121 ARG A N 1
ATOM 983 C CA . ARG A 1 121 ? -12.270 -11.912 19.488 1.00 89.06 121 ARG A CA 1
ATOM 984 C C . ARG A 1 121 ? -11.914 -10.794 18.523 1.00 89.06 121 ARG A C 1
ATOM 986 O O . ARG A 1 121 ? -10.886 -10.900 17.857 1.00 89.06 121 ARG A O 1
ATOM 993 N N . PHE A 1 122 ? -12.721 -9.745 18.442 1.00 92.69 122 PHE A N 1
ATOM 994 C CA . PHE A 1 122 ? -12.478 -8.606 17.569 1.00 92.69 122 PHE A CA 1
ATOM 995 C C . PHE A 1 122 ? -12.348 -7.326 18.368 1.00 92.69 122 PHE A C 1
ATOM 997 O O . PHE A 1 122 ? -13.273 -6.961 19.085 1.00 92.69 122 PHE A O 1
ATOM 1004 N N . ARG A 1 123 ? -11.227 -6.622 18.208 1.00 93.88 123 ARG A N 1
ATOM 1005 C CA . ARG A 1 123 ? -10.993 -5.324 18.849 1.00 93.88 123 ARG A CA 1
ATOM 1006 C C . ARG A 1 123 ? -10.737 -4.255 17.810 1.00 93.88 123 ARG A C 1
ATOM 1008 O O . ARG A 1 123 ? -10.016 -4.481 16.842 1.00 93.88 123 ARG A O 1
ATOM 1015 N N . VAL A 1 124 ? -11.262 -3.064 18.056 1.00 95.69 124 VAL A N 1
ATOM 1016 C CA . VAL A 1 124 ? -10.993 -1.872 17.256 1.00 95.69 124 VAL A CA 1
ATOM 1017 C C . VAL A 1 124 ? -10.196 -0.910 18.111 1.00 95.69 124 VAL A C 1
ATOM 1019 O O . VAL A 1 124 ? -10.651 -0.491 19.171 1.00 95.69 124 VAL A O 1
ATOM 1022 N N . VAL A 1 125 ? -8.994 -0.554 17.668 1.00 95.62 125 VAL A N 1
ATOM 1023 C CA . VAL A 1 125 ? -8.109 0.334 18.422 1.00 95.62 125 VAL A CA 1
ATOM 1024 C C . VAL A 1 125 ? -7.770 1.551 17.574 1.00 95.62 125 VAL A C 1
ATOM 1026 O O . VAL A 1 125 ? -7.088 1.449 16.548 1.00 95.62 125 VAL A O 1
ATOM 1029 N N . VAL A 1 126 ? -8.236 2.715 18.018 1.00 96.50 126 VAL A N 1
ATOM 1030 C CA . VAL A 1 126 ? -7.873 4.004 17.428 1.00 96.50 126 VAL A CA 1
ATOM 1031 C C . VAL A 1 126 ? -6.526 4.434 17.993 1.00 96.50 126 VAL A C 1
ATOM 1033 O O . VAL A 1 126 ? -6.359 4.590 19.202 1.00 96.50 126 VAL A O 1
ATOM 1036 N N . LEU A 1 127 ? -5.558 4.593 17.096 1.00 95.25 127 LEU A N 1
ATOM 1037 C CA . LEU A 1 127 ? -4.187 4.985 17.379 1.00 95.25 127 LEU A CA 1
ATOM 1038 C C . LEU A 1 127 ? -4.015 6.461 17.023 1.00 95.25 127 LEU A C 1
ATOM 1040 O O . LEU A 1 127 ? -3.746 6.797 15.866 1.00 95.25 127 LEU A O 1
ATOM 1044 N N . ASP A 1 128 ? -4.139 7.339 18.007 1.00 94.06 128 ASP A N 1
ATOM 1045 C CA . ASP A 1 128 ? -4.042 8.778 17.801 1.00 94.06 128 ASP A CA 1
ATOM 1046 C C . ASP A 1 128 ? -2.611 9.295 18.019 1.00 94.06 128 ASP A C 1
ATOM 1048 O O . ASP A 1 128 ? -2.057 9.288 19.122 1.00 94.06 128 ASP A O 1
ATOM 1052 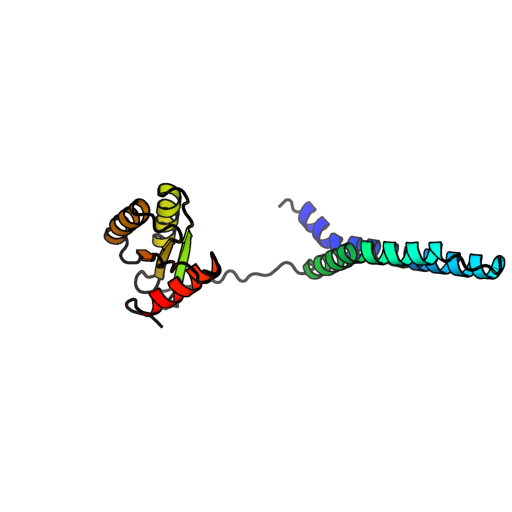N N . ASP A 1 129 ? -1.997 9.765 16.933 1.00 90.12 129 ASP A N 1
ATOM 1053 C CA . ASP A 1 129 ? -0.680 10.393 16.946 1.00 90.12 129 ASP A CA 1
ATOM 1054 C C . ASP A 1 129 ? -0.732 11.886 17.326 1.00 90.12 129 ASP A C 1
ATOM 1056 O O . ASP A 1 129 ? 0.298 12.480 17.666 1.00 90.12 129 ASP A O 1
ATOM 1060 N N . GLY A 1 130 ? -1.909 12.509 17.231 1.00 84.62 130 GLY A N 1
ATOM 1061 C CA . GLY A 1 130 ? -2.173 13.905 17.571 1.00 84.62 130 GLY A CA 1
ATOM 1062 C C . GLY A 1 130 ? -2.395 14.150 19.063 1.00 84.62 130 GLY A C 1
ATOM 1063 O O . GLY A 1 130 ? -2.141 15.271 19.509 1.00 84.62 130 GLY A O 1
ATOM 1064 N N . ALA A 1 131 ? -2.783 13.109 19.808 1.00 89.62 131 ALA A N 1
ATOM 1065 C CA . ALA A 1 131 ? -3.214 13.169 21.204 1.00 89.62 131 ALA A CA 1
ATOM 1066 C C . ALA A 1 131 ? -4.312 14.226 21.424 1.00 89.62 131 ALA A C 1
ATOM 1068 O O . ALA A 1 131 ? -4.224 15.056 22.331 1.00 89.62 131 ALA A O 1
ATOM 1069 N N . ASP A 1 132 ? -5.317 14.204 20.553 1.00 91.62 132 ASP A N 1
ATOM 1070 C CA . ASP A 1 132 ? -6.453 15.108 20.568 1.00 91.62 132 ASP A CA 1
ATOM 1071 C C . ASP A 1 132 ? -7.399 14.755 21.735 1.00 91.62 132 ASP A C 1
ATOM 1073 O O . ASP A 1 132 ? -7.942 13.643 21.796 1.00 91.62 132 ASP A O 1
ATOM 1077 N N . PRO A 1 133 ? -7.602 15.673 22.701 1.00 93.25 133 PRO A N 1
ATOM 1078 C CA . PRO A 1 133 ? -8.486 15.423 23.833 1.00 93.25 133 PRO A CA 1
ATOM 1079 C C . PRO A 1 133 ? -9.949 15.212 23.420 1.00 93.25 133 PRO A C 1
ATOM 1081 O O . PRO A 1 133 ? -10.665 14.494 24.119 1.00 93.25 133 PRO A O 1
ATOM 1084 N N . GLU A 1 134 ? -10.400 15.809 22.314 1.00 94.75 134 GLU A N 1
ATOM 1085 C CA . GLU A 1 134 ? -11.771 15.653 21.827 1.00 94.75 134 GLU A CA 1
ATOM 1086 C C . GLU A 1 134 ? -11.986 14.252 21.254 1.00 94.75 134 GLU A C 1
ATOM 1088 O O . GLU A 1 134 ? -12.936 13.569 21.640 1.00 94.75 134 GLU A O 1
ATOM 1093 N N . LEU A 1 135 ? -11.044 13.774 20.435 1.00 94.31 135 LEU A N 1
ATOM 1094 C CA . LEU A 1 135 ? -11.067 12.409 19.911 1.00 94.31 135 LEU A CA 1
ATOM 1095 C C . LEU A 1 135 ? -11.008 11.373 21.036 1.00 94.31 135 LEU A C 1
ATOM 1097 O O . LEU A 1 135 ? -11.748 10.389 21.011 1.00 94.31 135 LEU A O 1
ATOM 1101 N N . LYS A 1 136 ? -10.160 11.603 22.046 1.00 95.12 136 LYS A N 1
ATOM 1102 C CA . LYS A 1 136 ? -10.086 10.735 23.223 1.00 95.12 136 LYS A CA 1
ATOM 1103 C C . LYS A 1 136 ? -11.446 10.615 23.908 1.00 95.12 136 LYS A C 1
ATOM 1105 O O . LYS A 1 136 ? -11.893 9.502 24.166 1.00 95.12 136 LYS A O 1
ATOM 1110 N N . LYS A 1 137 ? -12.107 11.745 24.172 1.00 96.06 137 LYS A N 1
ATOM 1111 C CA . LYS A 1 137 ? -13.428 11.765 24.808 1.00 96.06 137 LYS A CA 1
ATOM 1112 C C . LYS A 1 137 ? -14.480 11.072 23.940 1.00 96.06 137 LYS A C 1
ATOM 1114 O O . LYS A 1 137 ? -15.235 10.251 24.443 1.00 96.06 137 LYS A O 1
ATOM 1119 N N . ALA A 1 138 ? -14.497 11.349 22.639 1.00 95.31 138 ALA A N 1
ATOM 1120 C CA . ALA A 1 138 ? -15.440 10.725 21.719 1.00 95.31 138 ALA A CA 1
ATOM 1121 C C . ALA A 1 138 ? -15.253 9.198 21.637 1.00 95.31 138 ALA A C 1
ATOM 1123 O O . ALA A 1 138 ? -16.230 8.455 21.544 1.00 95.31 138 ALA A O 1
ATOM 1124 N N . MET A 1 139 ? -14.012 8.711 21.727 1.00 95.81 139 MET A N 1
ATOM 1125 C CA . MET A 1 139 ? -13.723 7.279 21.809 1.00 95.81 139 MET A CA 1
ATOM 1126 C C . MET A 1 139 ? -14.101 6.665 23.161 1.00 95.81 139 MET A C 1
ATOM 1128 O O . MET A 1 139 ? -14.574 5.532 23.190 1.00 95.81 139 MET A O 1
ATOM 1132 N N . GLU A 1 140 ? -13.935 7.391 24.270 1.00 94.88 140 GLU A N 1
ATOM 1133 C CA . GLU A 1 140 ? -14.450 6.971 25.581 1.00 94.88 140 GLU A CA 1
ATOM 1134 C C . GLU A 1 140 ? -15.982 6.842 25.535 1.00 94.88 140 GLU A C 1
ATOM 1136 O O . GLU A 1 140 ? -16.520 5.810 25.932 1.00 94.88 140 GLU A O 1
ATOM 1141 N N . ASP A 1 141 ? -16.678 7.816 24.944 1.00 95.19 141 ASP A N 1
ATOM 1142 C CA . ASP A 1 141 ? -18.130 7.782 24.735 1.00 95.19 141 ASP A CA 1
ATOM 1143 C C . ASP A 1 141 ? -18.553 6.590 23.854 1.00 95.19 141 ASP A C 1
ATOM 1145 O O . ASP A 1 141 ? -19.534 5.900 24.149 1.00 95.19 141 ASP A O 1
ATOM 1149 N N . LEU A 1 142 ? -17.782 6.298 22.800 1.00 94.38 142 LEU A N 1
ATOM 1150 C CA . LEU A 1 142 ? -18.009 5.147 21.927 1.00 94.38 142 LEU A CA 1
ATOM 1151 C C . LEU A 1 142 ? -17.802 3.813 22.659 1.00 94.38 142 LEU A C 1
ATOM 1153 O O . LEU A 1 142 ? -18.560 2.872 22.426 1.00 94.38 142 LEU A O 1
ATOM 1157 N N . SER A 1 143 ? -16.828 3.738 23.568 1.00 93.12 143 SER A N 1
ATOM 1158 C CA . SER A 1 143 ? -16.497 2.516 24.314 1.00 93.12 143 SER A CA 1
ATOM 1159 C C . SER A 1 143 ? -17.615 2.048 25.255 1.00 93.12 143 SER A C 1
ATOM 1161 O O . SER A 1 143 ? -17.733 0.854 25.529 1.00 93.12 143 SER A O 1
ATOM 1163 N N . TYR A 1 144 ? -18.498 2.956 25.691 1.00 93.25 144 TYR A N 1
ATOM 1164 C CA . TYR A 1 144 ?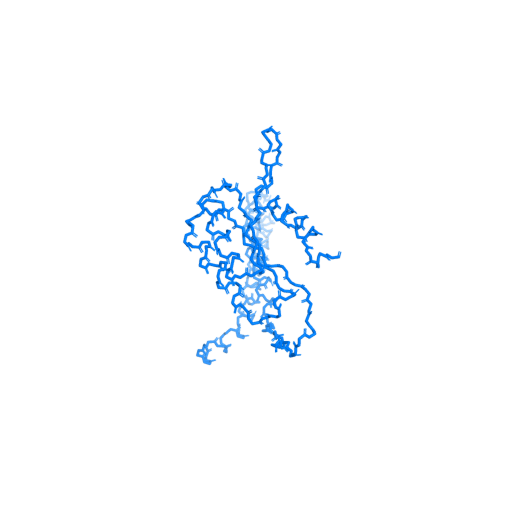 -19.709 2.584 26.433 1.00 93.25 144 TYR A CA 1
ATOM 1165 C C . TYR A 1 144 ? -20.741 1.855 25.566 1.00 93.25 144 TYR A C 1
ATOM 1167 O O . TYR A 1 144 ? -21.516 1.057 26.089 1.00 93.25 144 TYR A O 1
ATOM 1175 N N . GLN A 1 145 ? -20.777 2.137 24.260 1.00 93.00 145 GLN A N 1
ATOM 1176 C CA . GLN A 1 145 ? -21.681 1.471 23.315 1.00 93.00 145 GLN A CA 1
ATOM 1177 C C . GLN A 1 145 ? -21.045 0.204 22.734 1.00 93.00 145 GLN A C 1
ATOM 1179 O O . GLN A 1 145 ? -21.729 -0.800 22.557 1.00 93.00 145 GLN A O 1
ATOM 1184 N N . TYR A 1 146 ? -19.735 0.249 22.487 1.00 93.12 146 TYR A N 1
ATOM 1185 C CA . TYR A 1 146 ? -18.949 -0.817 21.877 1.00 93.12 146 TYR A CA 1
ATOM 1186 C C . TYR A 1 146 ? -17.799 -1.218 22.812 1.00 93.12 146 TYR A C 1
ATOM 1188 O O . TYR A 1 146 ? -16.743 -0.582 22.791 1.00 93.12 146 TYR A O 1
ATOM 1196 N N . PRO A 1 147 ? -17.958 -2.285 23.621 1.00 91.31 147 PRO A N 1
ATOM 1197 C CA . PRO A 1 147 ? -16.936 -2.727 24.579 1.00 91.31 147 PRO A CA 1
ATOM 1198 C C . PRO A 1 147 ? -15.599 -3.137 23.943 1.00 91.31 147 PRO A C 1
ATOM 1200 O O . PRO A 1 147 ? -14.590 -3.256 24.636 1.00 91.31 147 PRO A O 1
ATOM 1203 N N . ASN A 1 148 ? -15.595 -3.380 22.633 1.00 92.25 148 ASN A N 1
ATOM 1204 C CA . ASN A 1 148 ? -14.426 -3.733 21.842 1.00 92.25 148 ASN A CA 1
ATOM 1205 C C . ASN A 1 148 ? -13.697 -2.525 21.220 1.00 92.25 148 ASN A C 1
ATOM 1207 O O . ASN A 1 148 ? -12.710 -2.724 20.505 1.00 92.25 148 ASN A O 1
ATOM 1211 N N . ALA A 1 149 ? -14.159 -1.296 21.474 1.00 95.06 149 ALA A N 1
ATOM 1212 C CA . ALA A 1 149 ? -13.520 -0.065 21.024 1.00 95.06 149 ALA A CA 1
ATOM 1213 C C . ALA A 1 149 ? -12.515 0.453 22.066 1.00 95.06 149 ALA A C 1
ATOM 1215 O O . ALA A 1 149 ? -12.856 0.692 23.223 1.00 95.06 149 ALA A O 1
ATOM 1216 N N . TYR A 1 150 ? -11.275 0.688 21.638 1.00 94.69 150 TYR A N 1
ATOM 1217 C CA . TYR A 1 150 ? -10.197 1.192 22.484 1.00 94.69 150 TYR A CA 1
ATOM 1218 C C . TYR A 1 150 ? -9.527 2.418 21.869 1.00 94.69 150 TYR A C 1
ATOM 1220 O O . TYR A 1 150 ? -9.389 2.544 20.651 1.00 94.69 150 TYR A O 1
ATOM 1228 N N . TYR A 1 151 ? -9.042 3.299 22.737 1.00 95.56 151 TYR A N 1
ATOM 1229 C CA . TYR A 1 151 ? -8.244 4.458 22.366 1.00 95.56 151 TYR A CA 1
ATOM 1230 C C . TYR A 1 151 ? -6.814 4.301 22.875 1.00 95.56 151 TYR A C 1
ATOM 1232 O O . TYR A 1 151 ? -6.587 3.981 24.044 1.00 95.56 151 TYR A O 1
ATOM 1240 N N . PHE A 1 152 ? -5.847 4.583 22.011 1.00 94.62 152 PHE A N 1
ATOM 1241 C CA . PHE A 1 152 ? -4.441 4.635 22.367 1.00 94.62 152 PHE A CA 1
ATOM 1242 C C . PHE A 1 152 ? -3.785 5.862 21.742 1.00 94.62 152 PHE A C 1
ATOM 1244 O O . PHE A 1 152 ? -3.806 6.049 20.529 1.00 94.62 152 PHE A O 1
ATOM 1251 N N . ALA A 1 153 ? -3.132 6.663 22.578 1.00 92.25 153 ALA A N 1
ATOM 1252 C CA . ALA A 1 153 ? -2.253 7.735 22.140 1.00 92.25 153 ALA A CA 1
ATOM 1253 C C . ALA A 1 153 ? -0.895 7.571 22.811 1.00 92.25 153 ALA A C 1
ATOM 1255 O O . ALA A 1 153 ? -0.789 7.415 24.031 1.00 92.25 153 ALA A O 1
ATOM 1256 N N . ARG A 1 154 ? 0.163 7.607 22.005 1.00 84.44 154 ARG A N 1
ATOM 1257 C CA . ARG A 1 154 ? 1.532 7.484 22.506 1.00 84.44 154 ARG A CA 1
ATOM 1258 C C . ARG A 1 154 ? 2.048 8.812 23.050 1.00 84.44 154 ARG A C 1
ATOM 1260 O O . ARG A 1 154 ? 1.773 9.881 22.507 1.00 84.44 154 ARG A O 1
ATOM 1267 N N . VAL A 1 155 ? 2.907 8.738 24.061 1.00 82.19 155 VAL A N 1
ATOM 1268 C CA . VAL A 1 155 ? 3.638 9.909 24.559 1.00 82.19 155 VAL A CA 1
ATOM 1269 C C . VAL A 1 155 ? 4.856 10.158 23.667 1.00 82.19 155 VAL A C 1
ATOM 1271 O O . VAL A 1 155 ? 5.766 9.334 23.588 1.00 82.19 155 VAL A O 1
ATOM 1274 N N . LYS A 1 156 ? 4.889 11.306 22.986 1.00 78.81 156 LYS A N 1
ATOM 1275 C CA . LYS A 1 156 ? 6.030 11.731 22.160 1.00 78.81 156 LYS A CA 1
ATOM 1276 C C . LYS A 1 156 ? 7.076 12.443 23.023 1.00 78.81 156 LYS A C 1
ATOM 1278 O O . LYS A 1 156 ? 6.908 13.607 2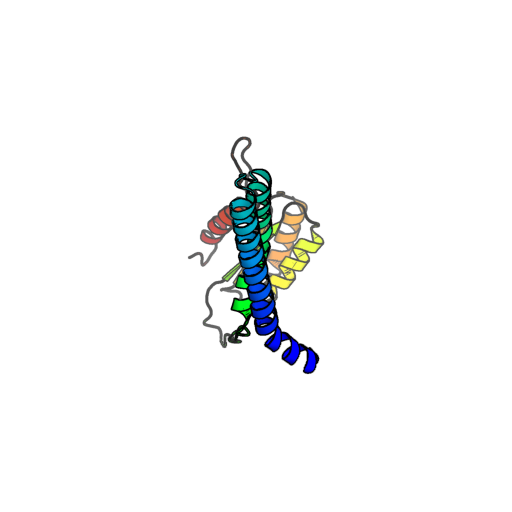3.378 1.00 78.81 156 LYS A O 1
ATOM 1283 N N . VAL A 1 157 ? 8.161 11.747 23.370 1.00 76.56 157 VAL A N 1
ATOM 1284 C CA . VAL A 1 157 ? 9.291 12.329 24.119 1.00 76.56 157 VAL A CA 1
ATOM 1285 C C . VAL A 1 157 ? 10.153 13.202 23.203 1.00 76.56 157 VAL A C 1
ATOM 1287 O O . VAL A 1 157 ? 10.752 12.716 22.244 1.00 76.56 157 VAL A O 1
ATOM 1290 N N . LYS A 1 158 ? 10.263 14.495 23.522 1.00 72.00 158 LYS A N 1
ATOM 1291 C CA . LYS A 1 158 ? 11.055 15.460 22.745 1.00 72.00 158 LYS A CA 1
ATOM 1292 C C . LYS A 1 158 ? 12.508 14.983 22.584 1.00 72.00 158 LYS A C 1
ATOM 1294 O O . LYS A 1 158 ? 13.205 14.784 23.573 1.00 72.00 158 LYS A O 1
ATOM 1299 N N . GLY A 1 159 ? 12.964 14.845 21.337 1.00 71.75 159 GLY A N 1
ATOM 1300 C CA . GLY A 1 159 ? 14.346 14.477 20.995 1.00 71.75 159 GLY A CA 1
ATOM 1301 C C . GLY A 1 159 ? 14.555 13.023 20.558 1.00 71.75 159 GLY A C 1
ATOM 1302 O O . GLY A 1 159 ? 15.662 12.687 20.151 1.00 71.75 159 GLY A O 1
ATOM 1303 N N . GLN A 1 160 ? 13.519 12.176 20.582 1.00 73.06 160 GLN A N 1
ATOM 1304 C CA . GLN A 1 160 ? 13.593 10.813 20.045 1.00 73.06 160 GLN A CA 1
ATOM 1305 C C . GLN A 1 160 ? 12.886 10.703 18.682 1.00 73.06 160 GLN A C 1
ATOM 1307 O O . GLN A 1 160 ? 11.850 11.335 18.472 1.00 73.06 160 GLN A O 1
ATOM 1312 N N . PRO A 1 161 ? 13.407 9.907 17.732 1.00 74.44 161 PRO A N 1
ATOM 1313 C CA . PRO A 1 161 ? 12.720 9.660 16.470 1.00 74.44 161 PRO A CA 1
ATOM 1314 C C . PRO A 1 161 ? 11.427 8.868 16.710 1.00 74.44 161 PRO A C 1
ATOM 1316 O O . PRO A 1 161 ? 11.437 7.765 17.243 1.00 74.44 161 PRO A O 1
ATOM 1319 N N . HIS A 1 162 ? 10.291 9.428 16.290 1.00 68.94 162 HIS A N 1
ATOM 1320 C CA . HIS A 1 162 ? 8.969 8.841 16.547 1.00 68.94 162 HIS A CA 1
ATOM 1321 C C . HIS A 1 162 ? 8.430 7.973 15.398 1.00 68.94 162 HIS A C 1
ATOM 1323 O O . HIS A 1 162 ? 7.301 7.503 15.470 1.00 68.94 162 HIS A O 1
ATOM 1329 N N . HIS A 1 163 ? 9.197 7.752 14.324 1.00 77.56 163 HIS A N 1
ATOM 1330 C CA . HIS A 1 163 ? 8.843 6.870 13.194 1.00 77.56 163 HIS A CA 1
ATOM 1331 C C . HIS A 1 163 ? 7.417 7.054 12.614 1.00 77.56 163 HIS A C 1
ATOM 1333 O O . HIS A 1 163 ? 6.858 6.118 12.040 1.00 77.56 163 HIS A O 1
ATOM 1339 N N . ALA A 1 164 ? 6.826 8.251 12.763 1.00 84.12 164 ALA A N 1
ATOM 1340 C CA . ALA A 1 164 ? 5.489 8.633 12.294 1.00 84.12 164 ALA A CA 1
ATOM 1341 C C . ALA A 1 164 ? 4.451 7.501 12.464 1.00 84.12 164 ALA A C 1
ATOM 1343 O O . ALA A 1 164 ? 4.272 6.993 13.574 1.00 84.12 164 ALA A O 1
ATOM 1344 N N . LYS A 1 165 ? 3.811 7.078 11.366 1.00 83.31 165 LYS A N 1
ATOM 1345 C CA . LYS A 1 165 ? 2.786 6.027 11.335 1.00 83.31 165 LYS A CA 1
ATOM 1346 C C . LYS A 1 165 ? 3.303 4.654 11.774 1.00 83.31 165 LYS A C 1
ATOM 1348 O O . LYS A 1 165 ? 2.598 3.950 12.489 1.00 83.31 165 LYS A O 1
ATOM 1353 N N . ALA A 1 166 ? 4.529 4.285 11.399 1.00 87.56 166 ALA A N 1
ATOM 1354 C CA . ALA A 1 166 ? 5.109 2.995 11.776 1.00 87.56 166 ALA A CA 1
ATOM 1355 C C . ALA A 1 166 ? 5.307 2.893 13.295 1.00 87.56 166 ALA A C 1
ATOM 1357 O O . ALA A 1 166 ? 4.955 1.886 13.899 1.00 87.56 166 ALA A O 1
ATOM 1358 N N . GLY A 1 167 ? 5.786 3.965 13.931 1.00 85.81 167 GLY A N 1
ATOM 1359 C CA . GLY A 1 167 ? 5.931 3.991 15.386 1.00 85.81 167 GLY A CA 1
ATOM 1360 C C . GLY A 1 167 ? 4.591 3.971 16.129 1.00 85.81 167 GLY A C 1
ATOM 1361 O O . GLY A 1 167 ? 4.530 3.465 17.245 1.00 85.81 167 GLY A O 1
ATOM 1362 N N . ASN A 1 168 ? 3.523 4.516 15.535 1.00 89.00 168 ASN A N 1
ATOM 1363 C CA . ASN A 1 168 ? 2.190 4.472 16.134 1.00 89.00 168 ASN A CA 1
ATOM 1364 C C . ASN A 1 168 ? 1.632 3.037 16.117 1.00 89.00 168 ASN A C 1
ATOM 1366 O O . ASN A 1 168 ? 1.144 2.552 17.130 1.00 89.00 168 ASN A O 1
ATOM 1370 N N . LEU A 1 169 ? 1.814 2.319 15.001 1.00 91.31 169 LEU A N 1
ATOM 1371 C CA . LEU A 1 169 ? 1.441 0.904 14.874 1.00 91.31 169 LEU A CA 1
ATOM 1372 C C . LEU A 1 169 ? 2.196 -0.002 15.857 1.00 91.31 169 LEU A C 1
ATOM 1374 O O . LEU A 1 169 ? 1.589 -0.896 16.439 1.00 91.31 169 LEU A O 1
ATOM 1378 N N . ILE A 1 170 ? 3.494 0.239 16.073 1.00 91.31 170 ILE A N 1
ATOM 1379 C CA . ILE A 1 170 ? 4.281 -0.510 17.067 1.00 91.31 170 ILE A CA 1
ATOM 1380 C C . ILE A 1 170 ? 3.711 -0.278 18.471 1.00 91.31 170 ILE A C 1
ATOM 1382 O O . ILE A 1 170 ? 3.389 -1.239 19.162 1.00 91.31 170 ILE A O 1
ATOM 1386 N N . GLY A 1 171 ? 3.486 0.984 18.857 1.00 90.56 171 GLY A N 1
ATOM 1387 C CA . GLY A 1 171 ? 2.890 1.304 20.158 1.00 90.56 171 GLY A CA 1
ATOM 1388 C C . GLY A 1 171 ? 1.486 0.717 20.343 1.00 90.56 171 GLY A C 1
ATOM 1389 O O . GLY A 1 171 ? 1.167 0.228 21.423 1.00 90.56 171 GLY A O 1
ATOM 1390 N N . GLY A 1 172 ? 0.670 0.712 19.285 1.00 91.75 172 GLY A N 1
ATOM 1391 C CA . GLY A 1 172 ? -0.646 0.071 19.275 1.00 91.75 172 GLY A CA 1
ATOM 1392 C C . GLY A 1 172 ? -0.574 -1.445 19.444 1.00 91.75 172 GLY A C 1
ATOM 1393 O O . GLY A 1 172 ? -1.354 -2.017 20.201 1.00 91.75 172 GLY A O 1
ATOM 1394 N N . THR A 1 173 ? 0.403 -2.090 18.804 1.00 91.56 173 THR A N 1
ATOM 1395 C CA . THR A 1 173 ? 0.646 -3.531 18.958 1.00 91.56 173 THR A CA 1
ATOM 1396 C C . THR A 1 173 ? 1.019 -3.856 20.406 1.00 91.56 173 THR A C 1
ATOM 1398 O O . THR A 1 173 ? 0.401 -4.726 21.015 1.00 91.56 173 THR A O 1
ATOM 1401 N N . ASP A 1 174 ? 1.944 -3.097 21.001 1.00 91.94 174 ASP A N 1
ATOM 1402 C CA . ASP A 1 174 ? 2.331 -3.251 22.409 1.00 91.94 174 ASP A CA 1
ATOM 1403 C C . ASP A 1 174 ? 1.165 -2.981 23.370 1.00 91.94 174 ASP A C 1
ATOM 1405 O O . ASP A 1 174 ? 1.051 -3.625 24.414 1.00 91.94 174 ASP A O 1
ATOM 1409 N N . PHE A 1 175 ? 0.290 -2.027 23.048 1.00 91.69 175 PHE A N 1
ATOM 1410 C CA . PHE A 1 175 ? -0.895 -1.722 23.847 1.00 91.69 175 PHE A CA 1
ATOM 1411 C C . PHE A 1 175 ? -1.878 -2.894 23.889 1.00 91.69 175 PHE A C 1
ATOM 1413 O O . PHE A 1 175 ? -2.316 -3.279 24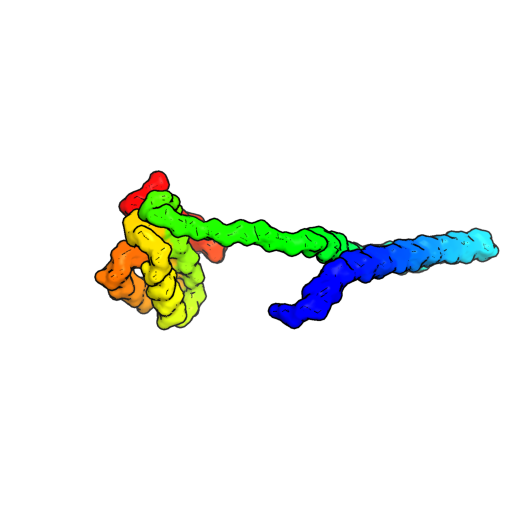.973 1.00 91.69 175 PHE A O 1
ATOM 1420 N N . VAL A 1 176 ? -2.170 -3.503 22.740 1.00 91.44 176 VAL A N 1
ATOM 1421 C CA . VAL A 1 176 ? -3.101 -4.635 22.655 1.00 91.44 176 VAL A CA 1
ATOM 1422 C C . VAL A 1 176 ? -2.620 -5.841 23.458 1.00 91.44 176 VAL A C 1
ATOM 1424 O O . VAL A 1 176 ? -3.445 -6.539 24.044 1.00 91.44 176 VAL A O 1
ATOM 1427 N N . THR A 1 177 ? -1.304 -6.056 23.588 1.00 90.12 177 THR A N 1
ATOM 1428 C CA . THR A 1 177 ? -0.788 -7.148 24.438 1.00 90.12 177 THR A CA 1
ATOM 1429 C C . THR A 1 177 ? -1.189 -7.039 25.909 1.00 90.12 177 THR A C 1
ATOM 1431 O O . THR A 1 177 ? -1.172 -8.033 26.628 1.00 90.12 177 THR A O 1
ATOM 1434 N N . LYS A 1 178 ? -1.575 -5.842 26.363 1.00 89.12 178 LYS A N 1
ATOM 1435 C CA . LYS A 1 178 ? -1.987 -5.572 27.746 1.00 89.12 178 LYS A CA 1
ATOM 1436 C C . LYS A 1 178 ? -3.502 -5.665 27.941 1.00 89.12 178 LYS A C 1
ATOM 1438 O O . LYS A 1 178 ? -3.965 -5.586 29.077 1.00 89.12 178 LYS A O 1
ATOM 1443 N N . LEU A 1 179 ? -4.271 -5.784 26.859 1.00 86.50 179 LEU A N 1
ATOM 1444 C CA . LEU A 1 179 ? -5.726 -5.894 26.900 1.00 86.50 179 LEU A CA 1
ATOM 1445 C C . LEU A 1 179 ? -6.164 -7.335 27.223 1.00 86.50 179 LEU A C 1
ATOM 1447 O O . LEU A 1 179 ? -5.412 -8.284 26.982 1.00 86.50 179 LEU A O 1
ATOM 1451 N N . PRO A 1 180 ? -7.373 -7.535 27.780 1.00 78.06 180 PRO A N 1
ATOM 1452 C CA . PRO A 1 180 ? -7.877 -8.864 28.119 1.00 78.06 180 PRO A CA 1
ATOM 1453 C C . PRO A 1 180 ? -8.007 -9.736 26.868 1.00 78.06 180 PRO A C 1
ATOM 1455 O O . PRO A 1 180 ? -8.774 -9.407 25.967 1.00 78.06 180 PRO A O 1
ATOM 1458 N N . GLY A 1 181 ? -7.266 -10.848 26.827 1.00 70.25 181 GLY A N 1
ATOM 1459 C CA . GLY A 1 181 ? -7.125 -11.710 25.648 1.00 70.25 181 GLY A CA 1
ATOM 1460 C C . GLY A 1 181 ? -6.019 -11.262 24.682 1.00 70.25 181 GLY A C 1
ATOM 1461 O O . GLY A 1 181 ? -6.122 -11.539 23.484 1.00 70.25 181 GLY A O 1
ATOM 1462 N N . GLY A 1 182 ? -5.027 -10.499 25.158 1.00 65.62 182 GLY A N 1
ATOM 1463 C CA . GLY A 1 182 ? -3.740 -10.331 24.478 1.00 65.62 182 GLY A CA 1
ATOM 1464 C C . GLY A 1 182 ? -3.091 -11.690 24.154 1.00 65.62 182 GLY A C 1
ATOM 1465 O O . GLY A 1 182 ? -3.541 -12.707 24.689 1.00 65.62 182 GLY A O 1
ATOM 1466 N N . PRO A 1 183 ? -2.109 -11.725 23.237 1.00 53.50 183 PRO A N 1
ATOM 1467 C CA . PRO A 1 183 ? -1.549 -12.968 22.709 1.00 53.50 183 PRO A CA 1
ATOM 1468 C C . PRO A 1 183 ? -0.952 -13.880 23.786 1.00 53.50 183 PRO A C 1
ATOM 1470 O O . PRO A 1 183 ? -0.455 -13.357 24.811 1.00 53.50 183 PRO A O 1
#